Protein AF-A0A7S2JZA0-F1 (afdb_monomer_lite)

InterPro domains:
  IPR036852 Peptidase S8/S53 domain superfamily [G3DSA:3.40.50.200] (99-221)
  IPR050819 Tripeptidyl-peptidase I and related peptidases [PTHR14218] (1-218)

Organism: NCBI:txid1333877

Sequence (222 aa):
VRQWLSTLPRAQVAESRGRWLRVDCDAAGAGLLLSTSLAWARHPSSDRMALLARDYLIPAHVAPALAGIFGLHSGGLAEDPGASARRLKRIRSDELNSHNITPPFIRSHYQVGDFAAAQNVGNKRGIISLGGSQSICEHGLEKYIKKYVPDAKPADWTVSDTNVSIECLYRNSMEINMDVQLTMATAPGVPTEVWEMPYKPMDITWSFLQFTNFVLEKGEDG

pLDDT: mean 79.12, std 14.12, range [37.06, 95.88]

Foldseek 3Di:
DVVLLVVQVPWDWDDDPNQDTDTDDDQVSCCVSFVWHWDWDAQPPARDIAIATDHTHHPPVCVVSDPDDPPNHFPASPDDPVVVVVVVVVVPPDDDPPVPPALVCVCVVVVPDPDQPAQPDPFAAEAEAQQPQAEAAVVLLVVLCCVRPVVADPQQLDAQEEPHHNHCPPPGHPVVNCVSNNVSNNHTSHHYHYYYFDHDRRCSVVSVVSVVSVCVVVVVVD

Secondary structure (DSSP, 8-state):
-HHHHTT-TT-EEEEETTTEEEEE--HHHHHHHH---EEEEE-TTT--EEEEES-----TTTGGG-S---SSS-S--PPPHHHHHHHHHHTTSS--------HHHHHHHTT-------TTSS--EEEEE-SSS-B--HHHHHHHHHHH-TT--GGGS-EEEESSB-S--TTS-HHHHHHHHHHHHHSTTS-EEEEE----TT-HHHHHHHHHHHHHHHHTT-

Structure (mmCIF, N/CA/C/O backbone):
data_AF-A0A7S2JZA0-F1
#
_entry.id   AF-A0A7S2JZA0-F1
#
loop_
_atom_site.group_PDB
_atom_site.id
_atom_site.type_symbol
_atom_site.label_atom_id
_atom_site.label_alt_id
_atom_site.label_comp_id
_atom_site.label_asym_id
_atom_site.label_entity_id
_atom_site.label_seq_id
_atom_site.pdbx_PDB_ins_code
_atom_site.Cartn_x
_atom_site.Cartn_y
_atom_site.Cartn_z
_atom_site.occupancy
_atom_site.B_iso_or_equiv
_atom_site.auth_seq_id
_atom_site.auth_comp_id
_atom_site.auth_asym_id
_atom_site.auth_atom_id
_atom_site.pdbx_PDB_model_num
ATOM 1 N N . VAL A 1 1 ? 12.225 -17.115 -16.108 1.00 89.25 1 VAL A N 1
ATOM 2 C CA . VAL A 1 1 ? 12.264 -15.661 -15.798 1.00 89.25 1 VAL A CA 1
ATOM 3 C C . VAL A 1 1 ? 13.686 -15.137 -15.594 1.00 89.25 1 VAL A C 1
ATOM 5 O O . VAL A 1 1 ? 14.095 -14.303 -16.382 1.00 89.25 1 VAL A O 1
ATOM 8 N N . ARG A 1 2 ? 14.479 -15.632 -14.626 1.00 89.81 2 ARG A N 1
ATOM 9 C CA . ARG A 1 2 ? 15.848 -15.115 -14.360 1.00 89.81 2 ARG A CA 1
ATOM 10 C C . ARG A 1 2 ? 16.772 -15.089 -15.587 1.00 89.81 2 ARG A C 1
ATOM 12 O O . ARG A 1 2 ? 17.396 -14.073 -15.855 1.00 89.81 2 ARG A O 1
ATOM 19 N N . GLN A 1 3 ? 16.790 -16.164 -16.377 1.00 90.81 3 GLN A N 1
ATOM 20 C CA . GLN A 1 3 ? 17.554 -16.211 -17.631 1.00 90.81 3 GLN A CA 1
ATOM 21 C C . GLN A 1 3 ? 17.089 -15.154 -18.648 1.00 90.81 3 GLN A C 1
ATOM 23 O O . GLN A 1 3 ? 17.915 -14.537 -19.308 1.00 90.81 3 GLN A O 1
ATOM 28 N N . TRP A 1 4 ? 15.783 -14.894 -18.741 1.00 91.88 4 TRP A N 1
ATOM 29 C CA . TRP A 1 4 ? 15.261 -13.818 -19.585 1.00 91.88 4 TRP A CA 1
ATOM 30 C C . TRP A 1 4 ? 15.705 -12.443 -19.076 1.00 91.88 4 TRP A C 1
ATOM 32 O O . TRP A 1 4 ? 16.166 -11.635 -19.864 1.00 91.88 4 TRP A O 1
ATOM 42 N N . LEU A 1 5 ? 15.690 -12.199 -17.762 1.00 92.31 5 LEU A N 1
ATOM 43 C CA . LEU A 1 5 ? 16.191 -10.936 -17.206 1.00 92.31 5 LEU A CA 1
ATOM 44 C C . LEU A 1 5 ? 17.701 -10.740 -17.422 1.00 92.31 5 LEU A C 1
ATOM 46 O O . LEU A 1 5 ? 18.150 -9.608 -17.581 1.00 92.31 5 LEU A O 1
ATOM 50 N N . SER A 1 6 ? 18.485 -11.823 -17.490 1.00 88.62 6 SER A N 1
ATOM 51 C CA . SER A 1 6 ? 19.932 -11.743 -17.751 1.00 88.62 6 SER A CA 1
ATOM 52 C C . SER A 1 6 ? 20.296 -11.223 -19.147 1.00 88.62 6 SER A C 1
ATOM 54 O O . SER A 1 6 ? 21.452 -10.876 -19.378 1.00 88.62 6 SER A O 1
ATOM 56 N N . THR A 1 7 ? 19.331 -11.099 -20.069 1.00 86.19 7 THR A N 1
ATOM 57 C CA . THR A 1 7 ? 19.570 -10.476 -21.382 1.00 86.19 7 THR A CA 1
ATOM 58 C C . THR A 1 7 ? 19.737 -8.956 -21.299 1.00 86.19 7 THR A C 1
ATOM 60 O O . THR A 1 7 ? 20.055 -8.330 -22.307 1.00 86.19 7 THR A O 1
ATOM 63 N N . LEU A 1 8 ? 19.525 -8.347 -20.125 1.00 88.25 8 LEU A N 1
ATOM 64 C CA . LEU A 1 8 ? 19.754 -6.928 -19.870 1.00 88.25 8 LEU A CA 1
ATOM 65 C C . LEU A 1 8 ? 21.077 -6.706 -19.115 1.00 88.25 8 LEU A C 1
ATOM 67 O O . LEU A 1 8 ? 21.086 -6.703 -17.884 1.00 88.25 8 LEU A O 1
ATOM 71 N N . PRO A 1 9 ? 22.198 -6.430 -19.806 1.00 75.19 9 PRO A N 1
ATOM 72 C CA . PRO A 1 9 ? 23.521 -6.359 -19.176 1.00 75.19 9 PRO A CA 1
ATOM 73 C C . PRO A 1 9 ? 23.700 -5.193 -18.189 1.00 75.19 9 PRO A C 1
ATOM 75 O O . PRO A 1 9 ? 24.692 -5.149 -17.470 1.00 75.19 9 PRO A O 1
ATOM 78 N N . ARG A 1 10 ? 22.772 -4.227 -18.164 1.00 83.38 10 ARG A N 1
ATOM 79 C CA . ARG A 1 10 ? 22.810 -3.045 -17.284 1.00 83.38 10 ARG A CA 1
ATOM 80 C C . ARG A 1 10 ? 21.632 -2.957 -16.316 1.00 83.38 10 ARG A C 1
ATOM 82 O O . ARG A 1 10 ? 21.523 -1.963 -15.603 1.00 83.38 10 ARG A O 1
ATOM 89 N N . ALA A 1 11 ? 20.743 -3.948 -16.305 1.00 87.25 11 ALA A N 1
ATOM 90 C CA . ALA A 1 11 ? 19.628 -3.941 -15.370 1.00 87.25 11 ALA A CA 1
ATOM 91 C C . ALA A 1 11 ? 20.088 -4.388 -13.982 1.00 87.25 11 ALA A C 1
ATOM 93 O O . ALA A 1 11 ? 20.819 -5.369 -13.843 1.00 87.25 11 ALA A O 1
ATOM 94 N N . GLN A 1 12 ? 19.618 -3.693 -12.951 1.00 87.94 12 GLN A N 1
ATOM 95 C CA . GLN A 1 12 ? 19.707 -4.182 -11.583 1.00 87.94 12 GLN A CA 1
ATOM 96 C C . GLN A 1 12 ? 18.471 -5.030 -11.312 1.00 87.94 12 GLN A C 1
ATOM 98 O O . GLN A 1 12 ? 17.344 -4.553 -11.445 1.00 87.94 12 GLN A O 1
ATOM 103 N N . VAL A 1 13 ? 18.683 -6.297 -10.963 1.00 90.12 13 VAL A N 1
ATOM 104 C CA . VAL A 1 13 ? 17.600 -7.217 -10.616 1.00 90.12 13 VAL A CA 1
ATOM 105 C C . VAL A 1 13 ? 17.697 -7.532 -9.135 1.00 90.12 13 VAL A C 1
ATOM 107 O O . VAL A 1 13 ? 18.666 -8.146 -8.693 1.00 90.12 13 VAL A O 1
ATOM 110 N N . ALA A 1 14 ? 16.689 -7.117 -8.376 1.00 88.12 14 ALA A N 1
ATOM 111 C CA . ALA A 1 14 ? 16.533 -7.488 -6.980 1.00 88.12 14 ALA A CA 1
ATOM 112 C C . ALA A 1 14 ? 15.414 -8.522 -6.857 1.00 88.12 14 ALA A C 1
ATOM 114 O O . ALA A 1 14 ? 14.328 -8.355 -7.414 1.00 88.12 14 ALA A O 1
ATOM 115 N N . GLU A 1 15 ? 15.680 -9.590 -6.118 1.00 87.88 15 GLU A N 1
ATOM 116 C CA . GLU A 1 15 ? 14.703 -10.633 -5.843 1.00 87.88 15 GLU A CA 1
ATOM 117 C C . GLU A 1 15 ? 14.219 -10.526 -4.400 1.00 87.88 15 GLU A C 1
ATOM 119 O O . GLU A 1 15 ? 15.018 -10.391 -3.477 1.00 87.88 15 GLU A O 1
ATOM 124 N N . SER A 1 16 ? 12.905 -10.613 -4.210 1.00 80.69 16 SER A N 1
ATOM 125 C CA . SER A 1 16 ? 12.285 -10.717 -2.895 1.00 80.69 16 SER A CA 1
ATOM 126 C C . SER A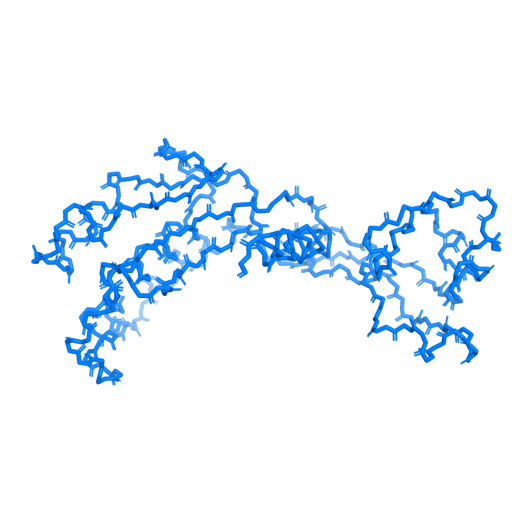 1 16 ? 11.440 -11.986 -2.829 1.00 80.69 16 SER A C 1
ATOM 128 O O . SER A 1 16 ? 10.573 -12.236 -3.678 1.00 80.69 16 SER A O 1
ATOM 130 N N . ARG A 1 17 ? 11.723 -12.810 -1.813 1.00 75.88 17 ARG A N 1
ATOM 131 C CA . ARG A 1 17 ? 10.951 -14.007 -1.435 1.00 75.88 17 ARG A CA 1
ATOM 132 C C . ARG A 1 17 ? 10.693 -15.011 -2.558 1.00 75.88 17 ARG A C 1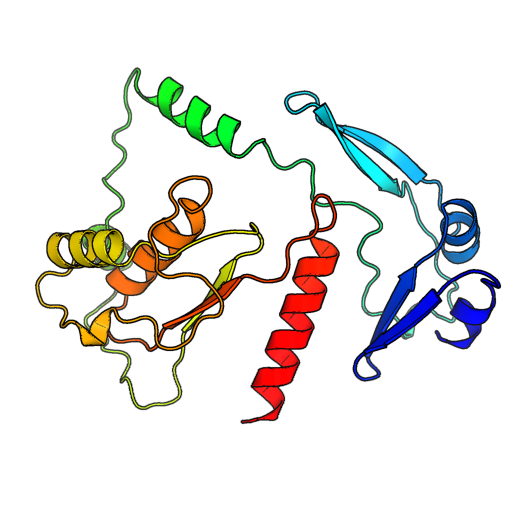
ATOM 134 O O . ARG A 1 17 ? 9.617 -15.607 -2.618 1.00 75.88 17 ARG A O 1
ATOM 141 N N . GLY A 1 18 ? 11.621 -15.164 -3.501 1.00 80.88 18 GLY A N 1
ATOM 142 C CA . GLY A 1 18 ? 11.481 -16.151 -4.577 1.00 80.88 18 GLY A CA 1
ATOM 143 C C . GLY A 1 18 ? 10.410 -15.845 -5.629 1.00 80.88 18 GLY A C 1
ATOM 144 O O . GLY A 1 18 ? 10.280 -16.601 -6.590 1.00 80.88 18 GLY A O 1
ATOM 145 N N . ARG A 1 19 ? 9.615 -14.783 -5.442 1.00 82.44 19 ARG A N 1
ATOM 146 C CA . ARG A 1 19 ? 8.357 -14.545 -6.174 1.00 82.44 19 ARG A CA 1
ATOM 147 C C . ARG A 1 19 ? 8.260 -13.148 -6.774 1.00 82.44 19 ARG A C 1
ATOM 149 O O . ARG A 1 19 ? 7.548 -12.968 -7.757 1.00 82.44 19 ARG A O 1
ATOM 156 N N . TRP A 1 20 ? 8.999 -12.182 -6.232 1.00 84.69 20 TRP A N 1
ATOM 157 C CA . TRP A 1 20 ? 9.045 -10.816 -6.738 1.00 84.69 20 TRP A CA 1
ATOM 158 C C . TRP A 1 20 ? 10.413 -10.516 -7.325 1.00 84.69 20 TRP A C 1
ATOM 160 O O . TRP A 1 20 ? 11.432 -10.668 -6.655 1.00 84.69 20 TRP A O 1
ATOM 170 N N . LEU A 1 21 ? 10.426 -10.063 -8.574 1.00 89.62 21 LEU A N 1
ATOM 171 C CA . LEU A 1 21 ? 11.629 -9.627 -9.269 1.00 89.62 21 LEU A CA 1
ATOM 172 C C . LEU A 1 21 ? 11.452 -8.154 -9.620 1.00 89.62 21 LEU A C 1
ATOM 174 O O . LEU A 1 21 ? 10.621 -7.806 -10.459 1.00 89.62 21 LEU A O 1
ATOM 178 N N . ARG A 1 22 ? 12.216 -7.288 -8.956 1.00 88.50 22 ARG A N 1
ATOM 179 C CA . ARG A 1 22 ? 12.309 -5.868 -9.288 1.00 88.50 22 ARG A CA 1
ATOM 180 C C . ARG A 1 22 ? 13.435 -5.686 -10.293 1.00 88.50 22 ARG A C 1
ATOM 182 O O . ARG A 1 22 ? 14.547 -6.138 -10.046 1.00 88.50 22 ARG A O 1
ATOM 189 N N . VAL A 1 23 ? 13.136 -5.014 -11.399 1.00 90.50 23 VAL A N 1
ATOM 190 C CA . VAL A 1 23 ? 14.088 -4.739 -12.477 1.00 90.50 23 VAL A CA 1
ATOM 191 C C . VAL A 1 23 ? 14.204 -3.229 -12.630 1.00 90.50 23 VAL A C 1
ATOM 193 O O . VAL A 1 23 ? 13.272 -2.587 -13.107 1.00 90.50 23 VAL A O 1
ATOM 196 N N . ASP A 1 24 ? 15.336 -2.661 -12.230 1.00 89.12 24 ASP A N 1
ATOM 197 C CA . ASP A 1 24 ? 15.661 -1.259 -12.485 1.00 89.12 24 ASP A CA 1
ATOM 198 C C . ASP A 1 24 ? 16.548 -1.186 -13.742 1.00 89.12 24 ASP A C 1
ATOM 200 O O . ASP A 1 24 ? 17.643 -1.752 -13.789 1.00 89.12 24 ASP A O 1
ATOM 204 N N . CYS A 1 25 ? 16.059 -0.524 -14.793 1.00 89.31 25 CYS A N 1
ATOM 205 C CA . CYS A 1 25 ? 16.761 -0.351 -16.068 1.00 89.31 25 CYS A CA 1
ATOM 206 C C . CYS A 1 25 ? 16.404 0.993 -16.722 1.00 89.31 25 CYS A C 1
ATOM 208 O O . CYS A 1 25 ? 15.496 1.693 -16.272 1.00 89.31 25 CYS A O 1
ATOM 210 N N . ASP A 1 26 ? 17.137 1.372 -17.771 1.00 88.62 26 ASP A N 1
ATOM 211 C CA . ASP A 1 26 ? 16.810 2.546 -18.581 1.00 88.62 26 ASP A CA 1
ATOM 212 C C . ASP A 1 26 ? 15.701 2.245 -19.612 1.00 88.62 26 ASP A C 1
ATOM 214 O O . ASP A 1 26 ? 15.267 1.105 -19.795 1.00 88.62 26 ASP A O 1
ATOM 218 N N . ALA A 1 27 ? 15.226 3.284 -20.307 1.00 87.81 27 ALA A N 1
ATOM 219 C CA . ALA A 1 27 ? 14.158 3.150 -21.300 1.00 87.81 27 ALA A CA 1
ATOM 220 C C . ALA A 1 27 ? 14.523 2.196 -22.454 1.00 87.81 27 ALA A C 1
ATOM 222 O O . ALA A 1 27 ? 13.652 1.500 -22.974 1.00 87.81 27 ALA A O 1
ATOM 223 N N . ALA A 1 28 ? 15.803 2.139 -22.837 1.00 88.75 28 ALA A N 1
ATOM 224 C CA . ALA A 1 28 ? 16.287 1.224 -23.865 1.00 88.75 28 ALA A CA 1
ATOM 225 C C . ALA A 1 28 ? 16.233 -0.233 -23.381 1.00 88.75 28 ALA A C 1
ATOM 227 O O . ALA A 1 28 ? 15.775 -1.109 -24.112 1.00 88.75 28 ALA A O 1
ATOM 228 N N . GLY A 1 29 ? 16.633 -0.488 -22.135 1.00 91.19 29 GLY A N 1
ATOM 229 C CA . GLY A 1 29 ? 16.525 -1.790 -21.488 1.00 91.19 29 GLY A CA 1
ATOM 230 C C . GLY A 1 29 ? 15.078 -2.258 -21.367 1.00 91.19 29 GLY A C 1
ATOM 231 O O . GLY A 1 29 ? 14.776 -3.392 -21.731 1.00 91.19 29 GLY A O 1
ATOM 232 N N . ALA A 1 30 ? 14.165 -1.378 -20.950 1.00 90.19 30 ALA A N 1
ATOM 233 C CA . ALA A 1 30 ? 12.736 -1.688 -20.927 1.00 90.19 30 ALA A CA 1
ATOM 234 C C . ALA A 1 30 ? 12.214 -2.038 -22.331 1.00 90.19 30 ALA A C 1
ATOM 236 O O . ALA A 1 30 ? 11.532 -3.050 -22.500 1.00 90.19 30 ALA A O 1
ATOM 237 N N . GLY A 1 31 ? 12.596 -1.252 -23.345 1.00 91.12 31 GLY A N 1
ATOM 238 C CA . GLY A 1 31 ? 12.252 -1.504 -24.744 1.00 91.12 31 GLY A CA 1
ATOM 239 C C . GLY A 1 31 ? 12.756 -2.853 -25.258 1.00 91.12 31 GLY A C 1
ATOM 240 O O . GLY A 1 31 ? 12.012 -3.561 -25.927 1.00 91.12 31 GLY A O 1
ATOM 241 N N . LEU A 1 32 ? 13.976 -3.257 -24.893 1.00 90.69 32 LEU A N 1
ATOM 242 C CA . LEU A 1 32 ? 14.536 -4.563 -25.253 1.00 90.69 32 LEU A CA 1
ATOM 243 C C . LEU A 1 32 ? 13.846 -5.721 -24.525 1.00 90.69 32 LEU A C 1
ATOM 245 O O . LEU A 1 32 ? 13.526 -6.733 -25.142 1.00 90.69 32 LEU A O 1
ATOM 249 N N . LEU A 1 33 ? 13.618 -5.584 -23.218 1.00 92.31 33 LEU A N 1
ATOM 250 C CA . LEU A 1 33 ? 13.053 -6.653 -22.396 1.00 92.31 33 LEU A CA 1
ATOM 251 C C . LEU A 1 33 ? 11.606 -6.953 -22.769 1.00 92.31 33 LEU A C 1
ATOM 253 O O . LEU A 1 33 ? 11.219 -8.115 -22.869 1.00 92.31 33 LEU A O 1
ATOM 257 N N . LEU A 1 34 ? 10.825 -5.891 -22.949 1.00 93.38 34 LEU A N 1
ATOM 258 C CA . LEU A 1 34 ? 9.374 -5.947 -23.061 1.00 93.38 34 LEU A CA 1
ATOM 259 C C . LEU A 1 34 ? 8.873 -5.599 -24.462 1.00 93.38 34 LEU A C 1
ATOM 261 O O . LEU A 1 34 ? 7.668 -5.463 -24.644 1.00 93.38 34 LEU A O 1
ATOM 265 N N . SER A 1 35 ? 9.767 -5.409 -25.440 1.00 93.00 35 SER A N 1
ATOM 266 C CA . SER A 1 35 ? 9.414 -4.969 -26.803 1.00 93.00 35 SER A CA 1
ATOM 267 C C . SER A 1 35 ? 8.409 -3.812 -26.789 1.00 93.00 35 SER A C 1
ATOM 269 O O . SER A 1 35 ? 7.390 -3.838 -27.475 1.00 93.00 35 SER A O 1
ATOM 271 N N . THR A 1 36 ? 8.671 -2.830 -25.927 1.00 93.44 36 THR A N 1
ATOM 272 C CA . THR A 1 36 ? 7.766 -1.717 -25.632 1.00 93.44 36 THR A CA 1
ATOM 273 C C . THR A 1 36 ? 8.355 -0.389 -26.095 1.00 93.44 36 THR A C 1
ATOM 275 O O . THR A 1 36 ? 9.566 -0.242 -26.261 1.00 93.44 36 THR A O 1
ATOM 278 N N . SER A 1 37 ? 7.492 0.610 -26.257 1.00 91.25 37 SER A N 1
ATOM 279 C CA . SER A 1 37 ? 7.889 2.012 -26.357 1.00 91.25 37 SER A CA 1
ATOM 280 C C . SER A 1 37 ? 7.360 2.779 -25.152 1.00 91.25 37 SER A C 1
ATOM 282 O O . SER A 1 37 ? 6.172 2.671 -24.834 1.00 91.25 37 SER A O 1
ATOM 284 N N . LEU A 1 38 ? 8.217 3.593 -24.538 1.00 89.69 38 LEU A N 1
ATOM 285 C CA . LEU A 1 38 ? 7.847 4.463 -23.427 1.00 89.69 38 LEU A CA 1
ATOM 286 C C . LEU A 1 38 ? 7.558 5.883 -23.928 1.00 89.69 38 LEU A C 1
ATOM 288 O O . LEU A 1 38 ? 8.294 6.418 -24.757 1.00 89.69 38 LEU A O 1
ATOM 292 N N . ALA A 1 39 ? 6.508 6.506 -23.405 1.00 87.81 39 ALA A N 1
ATOM 293 C CA . ALA A 1 39 ? 6.136 7.880 -23.710 1.00 87.81 39 ALA A CA 1
ATOM 294 C C . ALA A 1 39 ? 5.760 8.637 -22.436 1.00 87.81 39 ALA A C 1
ATOM 296 O O . ALA A 1 39 ? 5.116 8.098 -21.537 1.00 87.81 39 ALA A O 1
ATOM 297 N N . TRP A 1 40 ? 6.147 9.908 -22.372 1.00 85.25 40 TRP A N 1
ATOM 298 C CA . TRP A 1 40 ? 5.690 10.799 -21.315 1.00 85.25 40 TRP A CA 1
ATOM 299 C C . TRP A 1 40 ? 4.240 11.223 -21.567 1.00 85.25 40 TRP A C 1
ATOM 301 O O . TRP A 1 40 ? 3.912 11.725 -22.640 1.00 85.25 40 TRP A O 1
ATOM 311 N N . ALA A 1 41 ? 3.388 11.062 -20.561 1.00 82.00 41 ALA A N 1
ATOM 312 C CA . ALA A 1 41 ? 2.024 11.568 -20.521 1.00 82.00 41 ALA A CA 1
ATOM 313 C C . ALA A 1 41 ? 1.910 12.679 -19.471 1.00 82.00 41 ALA A C 1
ATOM 315 O O . ALA A 1 41 ? 2.467 12.561 -18.380 1.00 82.00 41 ALA A O 1
ATOM 316 N N . ARG A 1 42 ? 1.171 13.745 -19.798 1.00 81.25 42 ARG A N 1
ATOM 317 C CA . ARG A 1 42 ? 0.888 14.876 -18.901 1.00 81.25 42 ARG A CA 1
ATOM 318 C C . ARG A 1 42 ? -0.576 14.854 -18.493 1.00 81.25 42 ARG A C 1
ATOM 320 O O . ARG A 1 42 ? -1.445 14.811 -19.363 1.00 81.25 42 ARG A O 1
ATOM 327 N N . HIS A 1 43 ? -0.860 14.940 -17.198 1.00 74.12 43 HIS A N 1
ATOM 328 C CA . HIS A 1 43 ? -2.224 15.176 -16.739 1.00 74.12 43 HIS A CA 1
ATOM 329 C C . HIS A 1 43 ? -2.640 16.620 -17.073 1.00 74.12 43 HIS A C 1
ATOM 331 O O . HIS A 1 43 ? -1.916 17.547 -16.701 1.00 74.12 43 HIS A O 1
ATOM 337 N N . PRO A 1 44 ? -3.797 16.850 -17.718 1.00 72.06 44 PRO A N 1
ATOM 338 C CA . PRO A 1 44 ? -4.160 18.168 -18.239 1.00 72.06 44 PRO A CA 1
ATOM 339 C C . PRO A 1 44 ? -4.404 19.243 -17.169 1.00 72.06 44 PRO A C 1
ATOM 341 O O . PRO A 1 44 ? -4.307 20.422 -17.486 1.00 72.06 44 PRO A O 1
ATOM 344 N N . SER A 1 45 ? -4.740 18.874 -15.925 1.00 65.75 45 SER A N 1
ATOM 345 C CA . SER A 1 45 ? -5.097 19.849 -14.876 1.00 65.75 45 SER A CA 1
ATOM 346 C C . SER A 1 45 ? -4.075 19.999 -13.750 1.00 65.75 45 SER A C 1
ATOM 348 O O . SER A 1 45 ? -4.110 20.996 -13.033 1.00 65.75 45 SER A O 1
ATOM 350 N N . SER A 1 46 ? -3.186 19.022 -13.563 1.00 67.38 46 SER A N 1
ATOM 351 C CA . SER A 1 46 ? -2.210 19.015 -12.462 1.00 67.38 46 SER A CA 1
ATOM 352 C C . SER A 1 46 ? -0.767 19.120 -12.937 1.00 67.38 46 SER A C 1
ATOM 354 O O . SER A 1 46 ? 0.134 19.154 -12.104 1.00 67.38 46 SER A O 1
ATOM 356 N N . ASP A 1 47 ? -0.538 19.118 -14.254 1.00 71.00 47 ASP A N 1
ATOM 357 C CA . ASP A 1 47 ? 0.787 19.118 -14.882 1.00 71.00 47 ASP A CA 1
ATOM 358 C C . ASP A 1 47 ? 1.713 17.974 -14.457 1.00 71.00 47 ASP A C 1
ATOM 360 O O . ASP A 1 47 ? 2.901 17.965 -14.777 1.00 71.00 47 ASP A O 1
ATOM 364 N N . ARG A 1 48 ? 1.164 16.959 -13.784 1.00 70.69 48 ARG A N 1
ATOM 365 C CA . ARG A 1 48 ? 1.900 15.759 -13.399 1.00 70.69 48 ARG A CA 1
ATOM 366 C C . ARG A 1 48 ? 2.277 14.967 -14.643 1.00 70.69 48 ARG A C 1
ATOM 368 O O . ARG A 1 48 ? 1.448 14.756 -15.529 1.00 70.69 48 ARG A O 1
ATOM 375 N N . MET A 1 49 ? 3.529 14.526 -14.678 1.00 73.00 49 MET A N 1
ATOM 376 C CA . MET A 1 49 ? 4.129 13.804 -15.794 1.00 73.00 49 MET A CA 1
ATOM 377 C C . MET A 1 49 ? 4.386 12.357 -15.398 1.00 73.00 49 MET A C 1
ATOM 379 O O . MET A 1 49 ? 5.032 12.111 -14.385 1.00 73.00 49 MET A O 1
ATOM 383 N N . ALA A 1 50 ? 3.939 11.411 -16.216 1.00 76.81 50 ALA A N 1
ATOM 384 C CA . ALA A 1 50 ? 4.168 9.983 -16.037 1.00 76.81 50 ALA A CA 1
ATOM 385 C C . ALA A 1 50 ? 4.852 9.388 -17.266 1.00 76.81 50 ALA A C 1
ATOM 387 O O . ALA A 1 50 ? 4.465 9.703 -18.388 1.00 76.81 50 ALA A O 1
ATOM 388 N N . LEU A 1 51 ? 5.827 8.502 -17.067 1.00 80.81 51 LEU A N 1
ATOM 389 C CA . LEU A 1 51 ? 6.360 7.676 -18.146 1.00 80.81 51 LEU A CA 1
ATOM 390 C C . LEU A 1 51 ? 5.497 6.417 -18.251 1.00 80.81 51 LEU A C 1
ATOM 392 O O . LEU A 1 51 ? 5.358 5.689 -17.270 1.00 80.81 51 LEU A O 1
ATOM 396 N N . LEU A 1 52 ? 4.894 6.190 -19.414 1.00 85.44 52 LEU A N 1
ATOM 397 C CA . LEU A 1 52 ? 3.987 5.074 -19.664 1.00 85.44 52 LEU A CA 1
ATOM 398 C C . LEU A 1 52 ? 4.519 4.218 -20.810 1.00 85.44 52 LEU A C 1
ATOM 400 O O . LEU A 1 52 ? 4.945 4.747 -21.839 1.00 85.44 52 LEU A O 1
ATOM 404 N N . ALA A 1 53 ? 4.448 2.903 -20.654 1.00 88.75 53 ALA A N 1
ATOM 405 C CA . ALA A 1 53 ? 4.482 1.978 -21.772 1.00 88.75 53 ALA A CA 1
ATOM 406 C C . ALA A 1 53 ? 3.214 2.148 -22.619 1.00 88.75 53 ALA A C 1
ATOM 408 O O . ALA A 1 53 ? 2.158 2.519 -22.111 1.00 88.75 53 ALA A O 1
ATOM 409 N N . ARG A 1 54 ? 3.329 1.910 -23.926 1.00 85.12 54 ARG A N 1
ATOM 410 C CA . ARG A 1 54 ? 2.163 1.834 -24.819 1.00 85.12 54 ARG A CA 1
ATOM 411 C C . ARG A 1 54 ? 1.597 0.420 -24.831 1.00 85.12 54 ARG A C 1
ATOM 413 O O . ARG A 1 54 ? 0.558 0.163 -24.243 1.00 85.12 54 ARG A O 1
ATOM 420 N N . ASP A 1 55 ? 2.361 -0.476 -25.440 1.00 85.62 55 ASP A N 1
ATOM 421 C CA . ASP A 1 55 ? 2.126 -1.915 -25.486 1.00 85.62 55 ASP A CA 1
ATOM 422 C C . ASP A 1 55 ? 3.372 -2.625 -24.966 1.00 85.62 55 ASP A C 1
ATOM 424 O O . ASP A 1 55 ? 4.453 -2.035 -24.935 1.00 85.62 55 ASP A O 1
ATOM 428 N N . TYR A 1 56 ? 3.254 -3.891 -24.584 1.00 92.56 56 TYR A N 1
ATOM 429 C CA . TYR A 1 56 ? 4.408 -4.717 -24.252 1.00 92.56 56 TYR A CA 1
ATOM 430 C C . TYR A 1 56 ? 4.188 -6.155 -24.711 1.00 92.56 56 TYR A C 1
ATOM 432 O O . TYR A 1 56 ? 3.063 -6.652 -24.743 1.00 92.56 56 TYR A O 1
ATOM 440 N N . LEU A 1 57 ? 5.281 -6.831 -25.046 1.00 93.69 57 LEU A N 1
ATOM 441 C CA . LEU A 1 57 ? 5.315 -8.245 -25.378 1.00 93.69 57 LEU A CA 1
ATOM 442 C C . LEU A 1 57 ? 6.236 -8.964 -24.402 1.00 93.69 57 LEU A C 1
ATOM 444 O O . LEU A 1 57 ? 7.288 -8.462 -24.007 1.00 93.69 57 LEU A O 1
ATOM 448 N N . ILE A 1 58 ? 5.844 -10.180 -24.048 1.00 93.88 58 ILE A N 1
ATOM 449 C CA . ILE A 1 58 ? 6.654 -11.089 -23.244 1.00 93.88 58 ILE A CA 1
ATOM 450 C C . ILE A 1 58 ? 6.932 -12.355 -24.051 1.00 93.88 58 ILE A C 1
ATOM 452 O O . ILE A 1 58 ? 6.062 -12.803 -24.804 1.00 93.88 58 ILE A O 1
ATOM 456 N N . PRO A 1 59 ? 8.116 -12.975 -23.911 1.00 94.94 59 PRO A N 1
ATOM 457 C CA . PRO A 1 59 ? 8.376 -14.241 -24.578 1.00 94.94 59 PRO A CA 1
ATOM 458 C C . PRO A 1 59 ? 7.379 -15.316 -24.126 1.00 94.94 59 PRO A C 1
ATOM 460 O O . PRO A 1 59 ? 7.155 -15.500 -22.928 1.00 94.94 59 PRO A O 1
ATOM 463 N N . ALA A 1 60 ? 6.831 -16.078 -25.075 1.00 95.88 60 ALA A N 1
ATOM 464 C CA . ALA A 1 60 ? 5.806 -17.090 -24.798 1.00 95.88 60 ALA A CA 1
ATOM 465 C C . ALA A 1 60 ? 6.248 -18.143 -23.765 1.00 95.88 60 ALA A C 1
ATOM 467 O O . ALA A 1 60 ? 5.440 -18.612 -22.974 1.00 95.88 60 ALA A O 1
ATOM 468 N N . HIS A 1 61 ? 7.542 -18.474 -23.721 1.00 93.88 61 HIS A N 1
ATOM 469 C CA . HIS A 1 61 ? 8.099 -19.416 -22.744 1.00 93.88 61 HIS A CA 1
ATOM 470 C C . HIS A 1 61 ? 8.237 -18.827 -21.326 1.00 93.88 61 HIS A C 1
ATOM 472 O O . HIS A 1 61 ? 8.412 -19.571 -20.365 1.00 93.88 61 HIS A O 1
ATOM 478 N N . VAL A 1 62 ? 8.185 -17.499 -21.180 1.00 94.25 62 VAL A N 1
ATOM 479 C CA . VAL A 1 62 ? 8.226 -16.803 -19.886 1.00 94.25 62 VAL A CA 1
ATOM 480 C C . VAL A 1 62 ? 6.817 -16.567 -19.349 1.00 94.25 62 VAL A C 1
ATOM 482 O O . VAL A 1 62 ? 6.627 -16.623 -18.136 1.00 94.25 62 VAL A O 1
ATOM 485 N N . ALA A 1 63 ? 5.840 -16.339 -20.232 1.00 93.88 63 ALA A N 1
ATOM 486 C CA . ALA A 1 63 ? 4.476 -15.960 -19.868 1.00 93.88 63 ALA A CA 1
ATOM 487 C C . ALA A 1 63 ? 3.813 -16.856 -18.798 1.00 93.88 63 ALA A C 1
ATOM 489 O O . ALA A 1 63 ? 3.280 -16.295 -17.844 1.00 93.88 63 ALA A O 1
ATOM 490 N N . PRO A 1 64 ? 3.909 -18.203 -18.841 1.00 95.06 64 PRO A N 1
ATOM 491 C CA . PRO A 1 64 ? 3.298 -19.059 -17.818 1.00 95.06 64 PRO A CA 1
ATOM 492 C C . PRO A 1 64 ? 3.893 -18.894 -16.412 1.00 95.06 64 PRO A C 1
ATOM 494 O O . PRO A 1 64 ? 3.280 -19.303 -15.433 1.00 95.06 64 PRO A O 1
ATOM 497 N N . ALA A 1 65 ? 5.098 -18.328 -16.304 1.00 92.38 65 ALA A N 1
ATOM 498 C CA . ALA A 1 65 ? 5.794 -18.111 -15.039 1.00 92.38 65 ALA A CA 1
ATOM 499 C C . ALA A 1 65 ? 5.591 -16.692 -14.474 1.00 92.38 65 ALA A C 1
ATOM 501 O O . ALA A 1 65 ? 6.172 -16.369 -13.438 1.00 92.38 65 ALA A O 1
ATOM 502 N N . LEU A 1 66 ? 4.819 -15.834 -15.152 1.00 91.06 66 LEU A N 1
ATOM 503 C CA . LEU A 1 66 ? 4.530 -14.471 -14.713 1.00 91.06 66 LEU A CA 1
ATOM 504 C C . LEU A 1 66 ? 3.072 -14.355 -14.272 1.00 91.06 66 LEU A C 1
ATOM 506 O O . LEU A 1 66 ? 2.160 -14.618 -15.047 1.00 91.06 66 LEU A O 1
ATOM 510 N N . ALA A 1 67 ? 2.858 -13.892 -13.042 1.00 89.56 67 ALA A N 1
ATOM 511 C CA . ALA A 1 67 ? 1.525 -13.521 -12.566 1.00 89.56 67 ALA A CA 1
ATOM 512 C C . ALA A 1 67 ? 1.103 -12.125 -13.058 1.00 89.56 67 ALA A C 1
ATOM 514 O O . ALA A 1 67 ? -0.081 -11.849 -13.225 1.00 89.56 67 ALA A O 1
ATOM 515 N N . GLY A 1 68 ? 2.071 -11.239 -13.299 1.00 87.62 68 GLY A N 1
ATOM 516 C CA . GLY A 1 68 ? 1.830 -9.886 -13.783 1.00 87.62 68 GLY A CA 1
ATOM 517 C C . GLY A 1 68 ? 3.121 -9.085 -13.908 1.00 87.62 68 GLY A C 1
ATOM 518 O O . GLY A 1 68 ? 4.159 -9.463 -13.361 1.00 87.62 68 GLY A O 1
ATOM 519 N N . ILE A 1 69 ? 3.043 -7.973 -14.636 1.00 88.00 69 ILE A N 1
ATOM 520 C CA . ILE A 1 69 ? 4.101 -6.965 -14.718 1.00 88.00 69 ILE A CA 1
ATOM 521 C C . ILE A 1 69 ? 3.492 -5.637 -14.292 1.00 88.00 69 ILE A C 1
ATOM 523 O O . ILE A 1 69 ? 2.492 -5.191 -14.853 1.00 88.00 69 ILE A O 1
ATOM 527 N N . PHE A 1 70 ? 4.104 -5.011 -13.297 1.00 84.81 70 PHE A N 1
ATOM 528 C CA . PHE A 1 70 ? 3.643 -3.752 -12.729 1.00 84.81 70 PHE A CA 1
ATOM 529 C C . PHE A 1 70 ? 4.654 -2.635 -13.016 1.00 84.81 70 PHE A C 1
ATOM 531 O O . PHE A 1 70 ? 5.794 -2.901 -13.391 1.00 84.81 70 PHE A O 1
ATOM 538 N N . GLY A 1 71 ? 4.237 -1.376 -12.860 1.00 78.81 71 GLY A N 1
ATOM 539 C CA . GLY A 1 71 ? 5.112 -0.212 -13.049 1.00 78.81 71 GLY A CA 1
ATOM 540 C C . GLY A 1 71 ? 5.300 0.240 -14.503 1.00 78.81 71 GLY A C 1
ATOM 541 O O . GLY A 1 71 ? 5.940 1.259 -14.733 1.00 78.81 71 GLY A O 1
ATOM 542 N N . LEU A 1 72 ? 4.710 -0.460 -15.482 1.00 82.31 72 LEU A N 1
ATOM 543 C CA . LEU A 1 72 ? 4.710 -0.041 -16.895 1.00 82.31 72 LEU A CA 1
ATOM 544 C C . LEU A 1 72 ? 3.754 1.117 -17.174 1.00 82.31 72 LEU A C 1
ATOM 546 O O . LEU A 1 72 ? 3.968 1.906 -18.087 1.00 82.31 72 LEU A O 1
ATOM 550 N N . HIS A 1 73 ? 2.708 1.226 -16.367 1.00 76.81 73 HIS A N 1
ATOM 551 C CA . HIS A 1 73 ? 1.752 2.315 -16.414 1.00 76.81 73 HIS A CA 1
ATOM 552 C C . HIS A 1 73 ? 1.670 2.865 -14.998 1.00 76.81 73 HIS A C 1
ATOM 554 O O . HIS A 1 73 ? 1.367 2.121 -14.061 1.00 76.81 73 HIS A O 1
ATOM 560 N N . SER A 1 74 ? 1.991 4.141 -14.803 1.00 64.56 74 SER A N 1
ATOM 561 C CA . SER A 1 74 ? 1.805 4.731 -13.485 1.00 64.56 74 SER A CA 1
ATOM 562 C C . SER A 1 74 ? 0.306 4.933 -13.247 1.00 64.56 74 SER A C 1
ATOM 564 O O . SER A 1 74 ? -0.415 5.438 -14.105 1.00 64.56 74 SER A O 1
ATOM 566 N N . GLY A 1 75 ? -0.175 4.587 -12.051 1.00 56.72 75 GLY A N 1
ATOM 567 C CA . GLY A 1 75 ? -1.506 5.006 -11.585 1.00 56.72 75 GLY A CA 1
ATOM 568 C C . GLY A 1 75 ? -1.561 6.495 -11.203 1.00 56.72 75 GLY A C 1
ATOM 569 O O . GLY A 1 75 ? -2.519 6.952 -10.591 1.00 56.72 75 GLY A O 1
ATOM 570 N N . GLY A 1 76 ? -0.502 7.253 -11.503 1.00 54.56 76 GLY A N 1
ATOM 571 C CA . GLY A 1 76 ? -0.167 8.537 -10.893 1.00 54.56 76 GLY A CA 1
ATOM 572 C C . GLY A 1 76 ? -0.561 9.757 -11.715 1.00 54.56 76 GLY A C 1
ATOM 573 O O . GLY A 1 76 ? 0.202 10.715 -11.767 1.00 54.56 76 GLY A O 1
ATOM 574 N N . LEU A 1 77 ? -1.737 9.744 -12.340 1.00 52.00 77 LEU A N 1
ATOM 575 C CA . LEU A 1 77 ? -2.404 10.983 -12.759 1.00 52.00 77 LEU A CA 1
ATOM 576 C C . LEU A 1 77 ? -3.544 11.356 -11.800 1.00 52.00 77 LEU A C 1
ATOM 578 O O . LEU A 1 77 ? -4.405 12.155 -12.154 1.00 52.00 77 LEU A O 1
ATOM 582 N N . ALA A 1 78 ? -3.559 10.792 -10.585 1.00 51.53 78 ALA A N 1
ATOM 583 C CA . ALA A 1 78 ? -4.482 11.225 -9.545 1.00 51.53 78 ALA A CA 1
ATOM 584 C C . ALA A 1 78 ? -4.362 12.744 -9.349 1.00 51.53 78 ALA A C 1
ATOM 586 O O . ALA A 1 78 ? -3.260 13.309 -9.425 1.00 51.53 78 ALA A O 1
ATOM 587 N N . GLU A 1 79 ? -5.505 13.400 -9.141 1.00 50.34 79 GLU A N 1
ATOM 588 C CA . GLU A 1 79 ? -5.576 14.846 -8.961 1.00 50.34 79 GLU A CA 1
ATOM 589 C C . GLU A 1 79 ? -4.644 15.302 -7.819 1.00 50.34 79 GLU A C 1
ATOM 591 O O . GLU A 1 79 ? -4.264 14.539 -6.924 1.00 50.34 79 GLU A O 1
ATOM 596 N N . ASP A 1 80 ? -4.211 16.560 -7.873 1.00 51.12 80 ASP A N 1
ATOM 597 C CA . ASP A 1 80 ? -3.561 17.200 -6.730 1.00 51.12 80 ASP A CA 1
ATOM 598 C C . ASP A 1 80 ? -4.474 17.048 -5.491 1.00 51.12 80 ASP A C 1
ATOM 600 O O . ASP A 1 80 ? -5.661 17.358 -5.603 1.00 51.12 80 ASP A O 1
ATOM 604 N N . PRO A 1 81 ? -3.982 16.611 -4.314 1.00 48.53 81 PRO A N 1
ATOM 605 C CA . PRO A 1 81 ? -4.756 16.658 -3.069 1.00 48.53 81 PRO A CA 1
ATOM 606 C C . PRO A 1 81 ? -5.421 18.028 -2.825 1.00 48.53 81 PRO A C 1
ATOM 608 O O . PRO A 1 81 ? -6.533 18.116 -2.295 1.00 48.53 81 PRO A O 1
ATOM 611 N N . GLY A 1 82 ? -4.786 19.114 -3.286 1.00 48.50 82 GLY A N 1
ATOM 612 C CA . GLY A 1 82 ? -5.350 20.463 -3.270 1.00 48.50 82 GLY A CA 1
ATOM 613 C C . GLY A 1 82 ? -6.554 20.665 -4.202 1.00 48.50 82 GLY A C 1
ATOM 614 O O . GLY A 1 82 ? -7.395 21.524 -3.928 1.00 48.50 82 GLY A O 1
ATOM 615 N N . ALA A 1 83 ? -6.686 19.885 -5.276 1.00 51.28 83 ALA A N 1
ATOM 616 C CA . ALA A 1 83 ? -7.836 19.914 -6.179 1.00 51.28 83 ALA A CA 1
ATOM 617 C C . ALA A 1 83 ? -9.096 19.353 -5.501 1.00 51.28 83 ALA A C 1
ATOM 619 O O . ALA A 1 83 ? -10.155 19.976 -5.601 1.00 51.28 83 ALA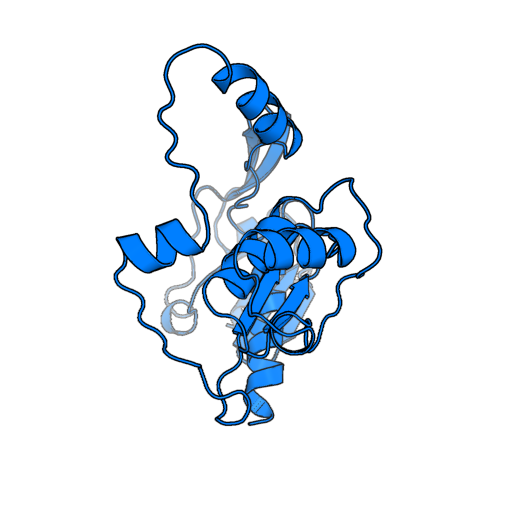 A O 1
ATOM 620 N N . SER A 1 84 ? -8.973 18.276 -4.719 1.00 50.66 84 SER A N 1
ATOM 621 C CA . SER A 1 84 ? -10.064 17.722 -3.901 1.00 50.66 84 SER A CA 1
ATOM 622 C C . SER A 1 84 ? -10.561 18.741 -2.868 1.00 50.66 84 SER A C 1
ATOM 624 O O . SER A 1 84 ? -11.761 19.009 -2.764 1.00 50.66 84 SER A O 1
ATOM 626 N N . ALA A 1 85 ? -9.632 19.419 -2.180 1.00 51.75 85 ALA A N 1
ATOM 627 C CA . ALA A 1 85 ? -9.954 20.486 -1.229 1.00 51.75 85 ALA A CA 1
ATOM 628 C C . ALA A 1 85 ? -10.614 21.714 -1.894 1.00 51.75 85 ALA A C 1
ATOM 630 O O . ALA A 1 85 ? -11.497 22.349 -1.310 1.00 51.75 85 ALA A O 1
ATOM 631 N N . ARG A 1 86 ? -10.226 22.057 -3.132 1.00 52.25 86 ARG A N 1
ATOM 632 C CA . ARG A 1 86 ? -10.858 23.131 -3.924 1.00 52.25 86 ARG A CA 1
ATOM 633 C C . ARG A 1 86 ? -12.242 22.731 -4.442 1.00 52.25 86 ARG A C 1
ATOM 635 O O . ARG A 1 86 ? -13.127 23.583 -4.488 1.00 52.25 86 ARG A O 1
ATOM 642 N N . ARG A 1 87 ? -12.460 21.454 -4.775 1.00 52.84 87 ARG A N 1
ATOM 643 C CA . ARG A 1 87 ? -13.759 20.925 -5.220 1.00 52.84 87 ARG A CA 1
ATOM 644 C C . ARG A 1 87 ? -14.804 21.002 -4.098 1.00 52.84 87 ARG A C 1
ATOM 646 O O . ARG A 1 87 ? -15.917 21.454 -4.348 1.00 52.84 87 ARG A O 1
ATOM 653 N N . LEU A 1 88 ? -14.413 20.726 -2.849 1.00 51.22 88 LEU A N 1
ATOM 654 C CA . LEU A 1 88 ? -15.270 20.904 -1.663 1.00 51.22 88 LEU A CA 1
ATOM 655 C C . LEU A 1 88 ? -15.753 22.351 -1.464 1.00 51.22 88 LEU A C 1
ATOM 657 O O . LEU A 1 88 ? -16.875 22.567 -1.011 1.00 51.22 88 LEU A O 1
ATOM 661 N N . LYS A 1 89 ? -14.949 23.358 -1.836 1.00 50.94 89 LYS A N 1
ATOM 662 C CA . LYS A 1 89 ? -15.389 24.765 -1.785 1.00 50.94 89 LYS A CA 1
ATOM 663 C C . LYS A 1 89 ? -16.453 25.093 -2.835 1.00 50.94 89 LYS A C 1
ATOM 665 O O . LYS A 1 89 ? -17.257 25.985 -2.597 1.00 50.94 89 LYS A O 1
ATOM 670 N N . ARG A 1 90 ? -16.465 24.385 -3.968 1.00 47.56 90 ARG A N 1
ATOM 671 C CA . ARG A 1 90 ? -17.373 24.636 -5.098 1.00 47.56 90 ARG A CA 1
ATOM 672 C C . ARG A 1 90 ? -18.737 23.951 -4.943 1.00 47.56 90 ARG A C 1
ATOM 674 O O . ARG A 1 90 ? -19.704 24.416 -5.520 1.00 47.56 90 ARG A O 1
ATOM 681 N N . ILE A 1 91 ? -18.819 22.893 -4.136 1.00 50.97 91 ILE A N 1
ATOM 682 C CA . ILE A 1 91 ? -20.058 22.139 -3.861 1.00 50.97 91 ILE A CA 1
ATOM 683 C C . ILE A 1 91 ? -20.935 22.826 -2.788 1.00 50.97 91 ILE A C 1
ATOM 685 O O . ILE A 1 91 ? -22.072 22.438 -2.556 1.00 50.97 91 ILE A O 1
ATOM 689 N N . ARG A 1 92 ? -20.444 23.889 -2.134 1.00 51.44 92 ARG A N 1
ATOM 690 C CA . ARG A 1 92 ? -21.210 24.629 -1.112 1.00 51.44 92 ARG A CA 1
ATOM 691 C C . ARG A 1 92 ? -22.347 25.499 -1.656 1.00 51.44 92 ARG A C 1
ATOM 693 O O . ARG A 1 92 ? -23.085 26.049 -0.844 1.00 51.44 92 ARG A O 1
ATOM 700 N N . SER A 1 93 ? -22.480 25.643 -2.971 1.00 52.84 93 SER A N 1
ATOM 701 C CA . SER A 1 93 ? -23.634 26.299 -3.581 1.00 52.84 93 SER A CA 1
ATOM 702 C C . SER A 1 93 ? -24.589 25.244 -4.127 1.00 52.84 93 SER A C 1
ATOM 704 O O . SER A 1 93 ? -24.271 24.566 -5.102 1.00 52.84 93 SER A O 1
ATOM 706 N N . ASP A 1 94 ? -25.743 25.195 -3.471 1.00 49.34 94 ASP A N 1
ATOM 707 C CA . ASP A 1 94 ? -27.027 24.706 -3.961 1.00 49.34 94 ASP A CA 1
ATOM 708 C C . ASP A 1 94 ? -27.250 23.180 -3.903 1.00 49.34 94 ASP A C 1
ATOM 710 O O . ASP A 1 94 ? -26.725 22.391 -4.679 1.00 49.34 94 ASP A O 1
ATOM 714 N N . GLU A 1 95 ? -28.094 22.796 -2.936 1.00 51.09 95 GLU A N 1
ATOM 715 C CA . GLU A 1 95 ? -28.877 21.549 -2.901 1.00 51.09 95 GLU A CA 1
ATOM 716 C C . GLU A 1 95 ? -28.137 20.211 -2.753 1.00 51.09 95 GLU A C 1
ATOM 718 O O . GLU A 1 95 ? -28.371 19.259 -3.495 1.00 51.09 95 GLU A O 1
ATOM 723 N N . LEU A 1 96 ? -27.350 20.049 -1.689 1.00 48.22 96 LEU A N 1
ATOM 724 C CA . LEU A 1 96 ? -27.028 18.707 -1.199 1.00 48.22 96 LEU A CA 1
ATOM 725 C C . LEU A 1 96 ? -27.691 18.462 0.149 1.00 48.22 96 LEU A C 1
ATOM 727 O O . LEU A 1 96 ? -27.151 18.777 1.208 1.00 48.22 96 LEU A O 1
ATOM 731 N N . ASN A 1 97 ? -28.822 17.758 0.086 1.00 46.44 97 ASN A N 1
ATOM 732 C CA . ASN A 1 97 ? -29.184 16.748 1.076 1.00 46.44 97 ASN A CA 1
ATOM 733 C C . ASN A 1 97 ? -28.088 15.663 1.119 1.00 46.44 97 ASN A C 1
ATOM 735 O O . ASN A 1 97 ? -28.349 14.487 0.870 1.00 46.44 97 ASN A O 1
ATOM 739 N N . SER A 1 98 ? -26.834 16.027 1.413 1.00 49.75 98 SER A N 1
ATOM 740 C CA . SER A 1 98 ? -25.881 15.040 1.885 1.00 49.75 98 SER A CA 1
ATOM 741 C C . SER A 1 98 ? -26.410 14.643 3.251 1.00 49.75 98 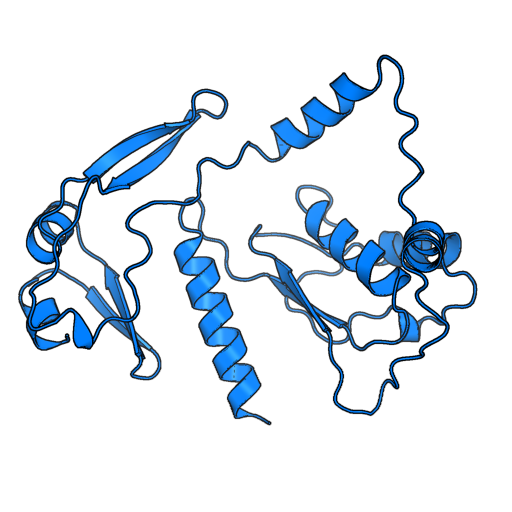SER A C 1
ATOM 743 O O . SER A 1 98 ? -26.229 15.370 4.231 1.00 49.75 98 SER A O 1
ATOM 745 N N . HIS A 1 99 ? -27.134 13.529 3.323 1.00 54.09 99 HIS A N 1
ATOM 746 C CA . HIS A 1 99 ? -27.310 12.841 4.590 1.00 54.09 99 HIS A CA 1
ATOM 747 C C . HIS A 1 99 ? -25.935 12.830 5.253 1.00 54.09 99 HIS A C 1
ATOM 749 O O . HIS A 1 99 ? -24.970 12.401 4.624 1.00 54.09 99 HIS A O 1
ATOM 755 N N . ASN A 1 100 ? -25.810 13.421 6.444 1.00 72.44 100 ASN A N 1
ATOM 756 C CA . ASN A 1 100 ? -24.549 13.418 7.170 1.00 72.44 100 ASN A CA 1
ATOM 757 C C . ASN A 1 100 ? -24.155 11.946 7.343 1.00 72.44 100 ASN A C 1
ATOM 759 O O . ASN A 1 100 ? -24.728 11.254 8.190 1.00 72.44 100 ASN A O 1
ATOM 763 N N . ILE A 1 101 ? -23.235 11.463 6.501 1.00 83.69 101 ILE A N 1
ATOM 764 C CA . ILE A 1 101 ? -22.749 10.087 6.528 1.00 83.69 101 ILE A CA 1
ATOM 765 C C . ILE A 1 101 ? -21.931 9.976 7.807 1.00 83.69 101 ILE A C 1
ATOM 767 O O . ILE A 1 101 ? -20.772 10.374 7.886 1.00 83.69 101 ILE A O 1
ATOM 771 N N . THR A 1 102 ? -22.611 9.533 8.851 1.00 89.69 102 THR A N 1
ATOM 772 C CA . THR A 1 102 ? -22.088 9.394 10.204 1.00 89.69 102 THR A CA 1
ATOM 773 C C . THR A 1 102 ? -22.072 7.916 10.566 1.00 89.69 102 THR A C 1
ATOM 775 O O . THR A 1 102 ? -22.837 7.144 9.985 1.00 89.69 102 THR A O 1
ATOM 778 N N . PRO A 1 103 ? -21.261 7.498 11.544 1.00 90.56 103 PRO A N 1
ATOM 779 C CA . PRO A 1 103 ? -21.242 6.108 11.984 1.00 90.56 103 PRO A CA 1
ATOM 780 C C . PRO A 1 103 ? -22.635 5.580 12.389 1.00 90.56 103 PRO A C 1
ATOM 782 O O . PRO A 1 103 ? -23.001 4.504 11.917 1.00 90.56 103 PRO A O 1
ATOM 785 N N . PRO A 1 104 ? -23.489 6.330 13.127 1.00 89.00 104 PRO A N 1
ATOM 786 C CA . PRO A 1 104 ? -24.868 5.906 13.389 1.00 89.00 104 PRO A CA 1
ATOM 787 C C . PRO A 1 104 ? -25.720 5.756 12.121 1.00 89.00 104 PRO A C 1
ATOM 789 O O . PRO A 1 104 ? -26.510 4.817 12.010 1.00 89.00 104 PRO A O 1
ATOM 792 N N . PHE A 1 105 ? -25.551 6.649 11.139 1.00 90.25 105 PHE A N 1
ATOM 793 C CA . PHE A 1 105 ? -26.234 6.529 9.850 1.00 90.25 105 PHE A CA 1
ATOM 794 C C . PHE A 1 105 ? -25.781 5.273 9.098 1.00 90.25 105 PHE A C 1
ATOM 796 O O . PHE A 1 105 ? -26.625 4.506 8.664 1.00 90.25 105 PHE A O 1
ATOM 803 N N . ILE A 1 106 ? -24.474 5.015 8.992 1.00 89.50 106 ILE A N 1
ATOM 804 C CA . ILE A 1 106 ? -23.933 3.815 8.333 1.00 89.50 106 ILE A CA 1
ATOM 805 C C . ILE A 1 106 ? -24.468 2.552 9.018 1.00 89.50 106 ILE A C 1
ATOM 807 O O . ILE A 1 106 ? -24.993 1.667 8.345 1.00 89.50 106 ILE A O 1
ATOM 811 N N . ARG A 1 107 ? -24.390 2.485 10.355 1.00 87.75 107 ARG A N 1
ATOM 812 C CA . ARG A 1 107 ? -24.869 1.328 11.122 1.00 87.75 107 ARG A CA 1
ATOM 813 C C . ARG A 1 107 ? -26.359 1.078 10.902 1.00 87.75 107 ARG A C 1
ATOM 815 O O . ARG A 1 107 ? -26.744 -0.047 10.612 1.00 87.75 107 ARG A O 1
ATOM 822 N N . SER A 1 108 ? -27.190 2.116 10.982 1.00 89.12 108 SER A N 1
ATOM 823 C CA . SER A 1 108 ? -28.638 1.980 10.769 1.00 89.12 108 SER A CA 1
ATOM 824 C C . SER A 1 108 ? -28.999 1.659 9.316 1.00 89.12 108 SER A C 1
ATOM 826 O O . SER A 1 108 ? -29.806 0.765 9.073 1.00 89.12 108 SER A O 1
ATOM 828 N N . HIS A 1 109 ? -28.374 2.336 8.350 1.00 92.31 109 HIS A N 1
ATOM 829 C CA . HIS A 1 109 ? -28.638 2.163 6.923 1.00 92.31 109 HIS A CA 1
ATOM 830 C C . HIS A 1 109 ? -28.297 0.751 6.437 1.00 92.31 109 HIS A C 1
ATOM 832 O O . HIS A 1 109 ? -29.077 0.152 5.703 1.00 92.31 109 HIS A O 1
ATOM 838 N N . TYR A 1 110 ? -27.168 0.200 6.891 1.00 88.62 110 TYR A N 1
ATOM 839 C CA . TYR A 1 110 ? -26.733 -1.157 6.549 1.00 88.62 110 TYR A CA 1
ATOM 840 C C . TYR A 1 110 ? -27.158 -2.219 7.572 1.00 88.62 110 TYR A C 1
ATOM 842 O O . 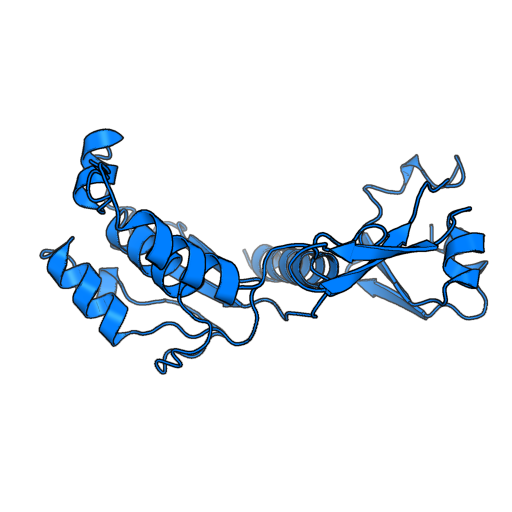TYR A 1 110 ? -26.700 -3.354 7.488 1.00 88.62 110 TYR A O 1
ATOM 850 N N . GLN A 1 111 ? -28.024 -1.870 8.532 1.00 89.81 111 GLN A N 1
ATOM 851 C CA . GLN A 1 111 ? -28.539 -2.789 9.556 1.00 89.81 111 GLN A CA 1
ATOM 852 C C . GLN A 1 111 ? -27.426 -3.510 10.346 1.00 89.81 111 GLN A C 1
ATOM 854 O O . GLN A 1 111 ? -27.546 -4.678 10.715 1.00 89.81 111 GLN A O 1
ATOM 859 N N . VAL A 1 112 ? -26.327 -2.804 10.621 1.00 83.31 112 VAL A N 1
ATOM 860 C CA . VAL A 1 112 ? -25.227 -3.292 11.456 1.00 83.31 112 VAL A CA 1
ATOM 861 C C . VAL A 1 112 ? -25.704 -3.326 12.905 1.00 83.31 112 VAL A C 1
ATOM 863 O O . VAL A 1 112 ? -25.843 -2.285 13.548 1.00 83.31 112 VAL A O 1
ATOM 866 N N . GLY A 1 113 ? -25.962 -4.530 13.414 1.00 76.00 113 GLY A N 1
ATOM 867 C CA . GLY A 1 113 ? -26.352 -4.745 14.807 1.00 76.00 113 GLY A CA 1
ATOM 868 C C . GLY A 1 113 ? -25.214 -4.509 15.806 1.00 76.00 113 GLY A C 1
ATOM 869 O O . GLY A 1 113 ? -24.094 -4.127 15.454 1.00 76.00 113 GLY A O 1
ATOM 870 N N . ASP A 1 114 ? -25.480 -4.795 17.078 1.00 72.00 114 ASP A N 1
ATOM 871 C CA . ASP A 1 114 ? -24.532 -4.615 18.189 1.00 72.00 114 ASP A CA 1
ATOM 872 C C . ASP A 1 114 ? -23.533 -5.770 18.305 1.00 72.00 114 ASP A C 1
ATOM 874 O O . ASP A 1 114 ? -23.285 -6.330 19.373 1.00 72.00 114 ASP A O 1
ATOM 878 N N . PHE A 1 115 ? -22.946 -6.147 17.171 1.00 64.38 115 PHE A N 1
ATOM 879 C CA . PHE A 1 115 ? -21.867 -7.115 17.151 1.00 64.38 115 PHE A CA 1
ATOM 880 C C . PHE A 1 115 ? -20.598 -6.462 17.705 1.00 64.38 115 PHE A C 1
ATOM 882 O O . PHE A 1 115 ? -19.918 -5.697 17.018 1.00 64.38 115 PHE A O 1
ATOM 889 N N . ALA A 1 116 ? -20.276 -6.770 18.957 1.00 62.97 116 ALA A N 1
ATOM 890 C CA . ALA A 1 116 ? -18.958 -6.512 19.505 1.00 62.97 116 ALA A CA 1
ATOM 891 C C . ALA A 1 116 ? -18.012 -7.577 18.945 1.00 62.97 116 ALA A C 1
ATOM 893 O O . ALA A 1 116 ? -18.014 -8.724 19.393 1.00 62.97 116 ALA A O 1
ATOM 894 N N . ALA A 1 117 ? -17.218 -7.213 17.939 1.00 57.91 117 ALA A N 1
ATOM 895 C CA . ALA A 1 117 ? -16.081 -8.035 17.560 1.00 57.91 117 ALA A CA 1
ATOM 896 C C . ALA A 1 117 ? -15.200 -8.193 18.803 1.00 57.91 117 ALA A C 1
ATOM 898 O O . ALA A 1 117 ? -14.647 -7.220 19.312 1.00 57.91 117 ALA A O 1
ATOM 899 N N . ALA A 1 118 ? -15.149 -9.405 19.349 1.00 58.25 118 ALA A N 1
ATOM 900 C CA . ALA A 1 118 ? -14.430 -9.644 20.585 1.00 58.25 118 ALA A CA 1
ATOM 901 C C . ALA A 1 118 ? -12.935 -9.341 20.373 1.00 58.25 118 ALA A C 1
ATOM 903 O O . ALA A 1 118 ? -12.314 -9.859 19.443 1.00 58.25 118 ALA A O 1
ATOM 904 N N . GLN A 1 119 ? -12.368 -8.487 21.237 1.00 56.78 119 GLN A N 1
ATOM 905 C CA . GLN A 1 119 ? -10.993 -7.963 21.131 1.00 56.78 119 GLN A CA 1
ATOM 906 C C . GLN A 1 119 ? -9.907 -9.056 21.159 1.00 56.78 119 GLN A C 1
ATOM 908 O O . GLN A 1 119 ? -8.739 -8.809 20.880 1.00 56.78 119 GLN A O 1
ATOM 913 N N . ASN A 1 120 ? -10.300 -10.268 21.536 1.00 57.09 120 ASN A N 1
ATOM 914 C CA . ASN A 1 120 ? -9.479 -11.383 21.975 1.00 57.09 120 ASN A CA 1
ATOM 915 C C . ASN A 1 120 ? -9.641 -12.635 21.089 1.00 57.09 120 ASN A C 1
ATOM 917 O O . ASN A 1 120 ? -9.158 -13.704 21.453 1.00 57.09 120 ASN A O 1
ATOM 921 N N . VAL A 1 121 ? -10.282 -12.519 19.918 1.00 55.19 121 VAL A N 1
ATOM 922 C CA . VAL A 1 121 ? -10.536 -13.655 19.009 1.00 55.19 121 VAL A CA 1
ATOM 923 C C . VAL A 1 121 ? -9.954 -13.380 17.629 1.00 55.19 121 VAL A C 1
ATOM 925 O O . VAL A 1 121 ? -10.698 -13.188 16.681 1.00 55.19 121 VAL A O 1
ATOM 928 N N . GLY A 1 122 ? -8.626 -13.288 17.511 1.00 67.44 122 GLY A N 1
ATOM 929 C CA . GLY A 1 122 ? -7.900 -13.274 16.225 1.00 67.44 122 GLY A CA 1
ATOM 930 C C . GLY A 1 122 ? -8.276 -12.190 15.196 1.00 67.44 122 GLY A C 1
ATOM 931 O O . GLY A 1 122 ? -7.664 -12.130 14.135 1.00 67.44 122 GLY A O 1
ATOM 932 N N . ASN A 1 123 ? -9.262 -11.336 15.475 1.00 76.00 123 ASN A N 1
ATOM 933 C CA . ASN A 1 123 ? -9.823 -10.392 14.529 1.00 76.00 123 ASN A CA 1
ATOM 934 C C . ASN A 1 123 ? -9.123 -9.051 14.698 1.00 76.00 123 ASN A C 1
ATOM 936 O O . ASN A 1 123 ? -9.321 -8.344 15.688 1.00 76.00 123 ASN A O 1
ATOM 940 N N . LYS A 1 124 ? -8.299 -8.724 13.713 1.00 83.69 124 LYS A N 1
ATOM 941 C CA . LYS A 1 124 ? -7.587 -7.458 13.619 1.00 83.69 124 LYS A CA 1
ATOM 942 C C . LYS A 1 124 ? -8.011 -6.732 12.361 1.00 83.69 124 LYS A C 1
ATOM 944 O O . LYS A 1 124 ? -8.377 -7.339 11.357 1.00 83.69 124 LYS A O 1
ATOM 949 N N . ARG A 1 125 ? -7.894 -5.414 12.411 1.00 87.88 125 ARG A N 1
ATOM 950 C CA . ARG A 1 125 ? -8.139 -4.535 11.280 1.00 87.88 125 ARG A CA 1
ATOM 951 C C . ARG A 1 125 ? -6.865 -3.795 10.915 1.00 87.88 125 ARG A C 1
ATOM 953 O O . ARG A 1 125 ? -6.231 -3.221 11.790 1.00 87.88 125 ARG A O 1
ATOM 960 N N . GLY A 1 126 ? -6.537 -3.767 9.628 1.00 89.94 126 GLY A N 1
ATOM 961 C CA . GLY A 1 126 ? -5.463 -2.939 9.086 1.00 89.94 126 GLY A CA 1
ATOM 962 C C . GLY A 1 126 ? -6.027 -1.780 8.270 1.00 89.94 126 GLY A C 1
ATOM 963 O O . GLY A 1 126 ? -6.899 -1.995 7.430 1.00 89.94 126 GLY A O 1
ATOM 964 N N . ILE A 1 127 ? -5.523 -0.571 8.498 1.00 90.75 127 ILE A N 1
ATOM 965 C CA . ILE A 1 127 ? -5.728 0.591 7.625 1.00 90.75 127 ILE A CA 1
ATOM 966 C C . ILE A 1 127 ? -4.393 0.895 6.959 1.00 90.75 127 ILE A C 1
ATOM 968 O O . ILE A 1 127 ? -3.381 1.049 7.640 1.00 90.75 127 ILE A O 1
ATOM 972 N N . ILE A 1 128 ? -4.387 0.960 5.630 1.00 88.00 128 ILE A N 1
ATOM 973 C CA . ILE A 1 128 ? -3.165 1.132 4.846 1.00 88.00 128 ILE A CA 1
ATOM 974 C C . ILE A 1 128 ? -3.231 2.452 4.103 1.00 88.00 128 ILE A C 1
ATOM 976 O O . ILE A 1 128 ? -4.130 2.669 3.294 1.00 88.00 128 ILE A O 1
ATOM 980 N N . SER A 1 129 ? -2.238 3.302 4.337 1.00 82.88 129 SER A N 1
ATOM 981 C CA . SER A 1 129 ? -2.042 4.512 3.557 1.00 82.88 129 SER A CA 1
ATOM 982 C C . SER A 1 129 ? -0.934 4.335 2.530 1.00 82.88 129 SER A C 1
ATOM 984 O O . SER A 1 129 ? 0.143 3.816 2.827 1.00 82.88 129 SER A O 1
ATOM 986 N N . LEU A 1 130 ? -1.194 4.833 1.322 1.00 78.56 130 LEU A N 1
ATOM 987 C CA . LEU A 1 130 ? -0.218 4.954 0.238 1.00 78.56 130 LEU A CA 1
ATOM 988 C C . LEU A 1 130 ? 0.122 6.430 -0.052 1.00 78.56 130 LEU A C 1
ATOM 990 O O . LEU A 1 130 ? 0.633 6.737 -1.125 1.00 78.56 130 LEU A O 1
ATOM 994 N N . GLY A 1 131 ? -0.227 7.354 0.854 1.00 67.56 131 GLY A N 1
ATOM 995 C CA . GLY A 1 131 ? -0.187 8.803 0.616 1.00 67.56 131 GLY A CA 1
ATOM 996 C C . GLY A 1 131 ? 1.136 9.496 0.958 1.00 67.56 131 GLY A C 1
ATOM 997 O O . GLY A 1 131 ? 1.414 10.560 0.404 1.00 67.56 131 GLY A O 1
ATOM 998 N N . GLY A 1 132 ? 1.952 8.892 1.825 1.00 69.38 132 GLY A N 1
ATOM 999 C CA . GLY A 1 132 ? 3.223 9.443 2.294 1.00 69.38 132 GLY A CA 1
ATOM 1000 C C . GLY A 1 132 ? 3.080 10.621 3.269 1.00 69.38 132 GLY A C 1
ATOM 1001 O O . GLY A 1 132 ? 2.341 11.576 3.022 1.00 69.38 132 GLY A O 1
ATOM 1002 N N . SER A 1 133 ? 3.877 10.602 4.342 1.00 73.00 133 SER A N 1
ATOM 1003 C CA . SER A 1 133 ? 3.950 11.661 5.362 1.00 73.00 133 SER A CA 1
ATOM 1004 C C . SER A 1 133 ? 2.602 12.006 6.003 1.00 73.00 133 SER A C 1
ATOM 1006 O O . SER A 1 133 ? 2.288 13.183 6.215 1.00 73.00 133 SER A O 1
ATOM 1008 N N . GLN A 1 134 ? 1.791 10.993 6.288 1.00 78.69 134 GLN A N 1
ATOM 1009 C CA . GLN A 1 134 ? 0.535 11.164 7.002 1.00 78.69 134 GLN A CA 1
ATOM 1010 C C . GLN A 1 134 ? 0.723 11.070 8.520 1.00 78.69 134 GLN A C 1
ATOM 1012 O O . GLN A 1 134 ? 1.760 10.652 9.032 1.00 78.69 134 GLN A O 1
ATOM 1017 N N . SER A 1 135 ? -0.289 11.523 9.252 1.00 85.69 135 SER A N 1
ATOM 1018 C CA . SER A 1 135 ? -0.327 11.485 10.711 1.00 85.69 135 SER A CA 1
ATOM 1019 C C . SER A 1 135 ? -1.747 11.243 11.205 1.00 85.69 135 SER A C 1
ATOM 1021 O O . SER A 1 135 ? -2.680 11.913 10.758 1.00 85.69 135 SER A O 1
ATOM 1023 N N . ILE A 1 136 ? -1.937 10.373 12.182 1.00 87.44 136 ILE A N 1
ATOM 1024 C CA . ILE A 1 136 ? -3.237 10.214 12.836 1.00 87.44 136 ILE A CA 1
ATOM 1025 C C . ILE A 1 136 ? -3.366 11.325 13.873 1.00 87.44 136 ILE A C 1
ATOM 1027 O O . ILE A 1 136 ? -2.494 11.492 14.711 1.00 87.44 136 ILE A O 1
ATOM 1031 N N . CYS A 1 137 ? -4.434 12.115 13.826 1.00 88.06 137 CYS A N 1
ATOM 1032 C CA . CYS A 1 137 ? -4.658 13.147 14.827 1.00 88.06 137 CYS A CA 1
ATOM 1033 C C . CYS A 1 137 ? -5.495 12.575 15.970 1.00 88.06 137 CYS A C 1
ATOM 1035 O O . CYS A 1 137 ? -6.726 12.571 15.900 1.00 88.06 137 CYS A O 1
ATOM 1037 N N . GLU A 1 138 ? -4.830 12.104 17.026 1.00 86.88 138 GLU A N 1
ATOM 1038 C CA . GLU A 1 138 ? -5.475 11.418 18.155 1.00 86.88 138 GLU A CA 1
ATOM 1039 C C . GLU A 1 138 ? -6.576 12.266 18.808 1.00 86.88 138 GLU A C 1
ATOM 1041 O O . GLU A 1 138 ? -7.694 11.796 18.998 1.00 86.88 138 GLU A O 1
ATOM 1046 N N . HIS A 1 139 ? -6.326 13.557 19.043 1.00 87.06 139 HIS A N 1
ATOM 1047 C CA . HIS A 1 139 ? -7.349 14.455 19.589 1.00 87.06 139 HIS A CA 1
ATOM 1048 C C . HIS A 1 139 ? -8.559 14.621 18.648 1.00 87.06 139 HIS A C 1
ATOM 1050 O O . HIS A 1 139 ? -9.705 14.756 19.086 1.00 87.06 139 HIS A O 1
ATOM 1056 N N . GLY A 1 140 ? -8.318 14.600 17.333 1.00 88.31 140 GLY A N 1
ATOM 1057 C CA . GLY A 1 140 ? -9.378 14.615 16.328 1.00 88.31 140 GLY A CA 1
ATOM 1058 C C . GLY A 1 140 ? -10.215 13.337 16.368 1.00 88.31 140 GLY A C 1
ATOM 1059 O O . GLY A 1 140 ? -11.444 13.416 16.336 1.00 88.31 140 GLY A O 1
ATOM 1060 N N . LEU A 1 141 ? -9.557 12.182 16.494 1.00 90.00 141 LEU A N 1
ATOM 1061 C CA . LEU A 1 141 ? -10.201 10.881 16.658 1.00 90.00 141 LEU A CA 1
ATOM 1062 C C . LEU A 1 141 ? -11.040 10.828 17.940 1.00 90.00 141 LEU A C 1
ATOM 1064 O O . LEU A 1 141 ? -12.224 10.506 17.871 1.00 90.00 141 LEU A O 1
ATOM 1068 N N . GLU A 1 142 ? -10.480 11.231 19.079 1.00 90.06 142 GLU A N 1
ATOM 1069 C CA . GLU A 1 142 ? -11.186 11.284 20.363 1.00 90.06 142 GLU A CA 1
ATOM 1070 C C . GLU A 1 142 ? -12.462 12.133 20.256 1.00 90.06 142 GLU A C 1
ATOM 1072 O O . GLU A 1 142 ? -13.554 11.703 20.638 1.00 90.06 142 GLU A O 1
ATOM 1077 N N . LYS A 1 143 ? -12.348 13.342 19.693 1.00 91.12 143 LYS A N 1
ATOM 1078 C CA . LYS A 1 143 ? -13.488 14.247 19.508 1.00 91.12 143 LYS A CA 1
ATOM 1079 C C . LYS A 1 143 ? -14.550 13.651 18.584 1.00 91.12 143 LYS A C 1
ATOM 1081 O O . LYS A 1 143 ? -15.743 13.847 18.820 1.00 91.12 143 LYS A O 1
ATOM 1086 N N . TYR A 1 144 ? -14.130 12.951 17.533 1.00 92.75 144 TYR A N 1
ATOM 1087 C CA . TYR A 1 144 ? -15.030 12.286 16.597 1.00 92.75 144 TYR A CA 1
ATOM 1088 C C . TYR A 1 144 ? -15.791 11.137 17.271 1.00 92.75 144 TYR A C 1
ATOM 1090 O O . TYR A 1 144 ? -17.019 11.077 17.178 1.00 92.75 144 TYR A O 1
ATOM 1098 N N . ILE A 1 145 ? -15.082 10.275 18.004 1.00 92.50 145 ILE A N 1
ATOM 1099 C CA . ILE A 1 145 ? -15.661 9.126 18.705 1.00 92.50 145 ILE A CA 1
ATOM 1100 C C . ILE A 1 145 ? -16.634 9.588 19.788 1.00 92.50 145 ILE A C 1
ATOM 1102 O O . ILE A 1 145 ? -17.785 9.167 19.768 1.00 92.50 145 ILE A O 1
ATOM 1106 N N . LYS A 1 146 ? -16.251 10.543 20.647 1.00 92.00 146 LYS A N 1
ATOM 1107 C CA . LYS A 1 146 ? -17.154 11.097 21.676 1.00 92.00 146 LYS A CA 1
ATOM 1108 C C . LYS A 1 146 ? -18.451 11.662 21.097 1.00 92.00 146 LYS A C 1
ATOM 1110 O O . LYS A 1 146 ? -19.481 11.646 21.763 1.00 92.00 146 LYS A O 1
ATOM 1115 N N . LYS A 1 147 ? -18.406 12.191 19.871 1.00 93.88 147 LYS A N 1
ATOM 1116 C CA . LYS A 1 147 ? -19.580 12.760 19.206 1.00 93.88 147 LYS A CA 1
ATOM 1117 C C . LYS A 1 147 ? -20.521 11.690 18.647 1.00 93.88 147 LYS A C 1
ATOM 1119 O O . LYS A 1 147 ? -21.732 11.874 18.719 1.00 93.88 147 LYS A O 1
ATOM 1124 N N . TYR A 1 148 ? -19.984 10.640 18.029 1.00 92.81 148 TYR A N 1
ATOM 1125 C CA . TYR A 1 148 ? -20.780 9.696 17.232 1.00 92.81 148 TYR A CA 1
ATOM 1126 C C . TYR A 1 148 ? -20.941 8.309 17.859 1.00 92.81 148 TYR A C 1
ATOM 1128 O O . TYR A 1 148 ? -21.819 7.563 17.433 1.00 92.81 148 TYR A O 1
ATOM 1136 N N . VAL A 1 149 ? -20.122 7.976 18.856 1.00 89.62 149 VAL A N 1
ATOM 1137 C CA . VAL A 1 149 ? -20.135 6.712 19.602 1.00 89.62 149 VAL A CA 1
ATOM 1138 C C . VAL A 1 149 ? -19.869 7.018 21.087 1.00 89.62 149 VAL A C 1
ATOM 1140 O O . VAL A 1 149 ? -18.816 6.667 21.618 1.00 89.62 149 VAL A O 1
ATOM 1143 N N . PRO A 1 150 ? -20.780 7.739 21.765 1.00 89.81 150 PRO A N 1
ATOM 1144 C CA . PRO A 1 150 ? -20.536 8.275 23.109 1.00 89.81 150 PRO A CA 1
ATOM 1145 C C . PRO A 1 150 ? -20.264 7.199 24.171 1.00 89.81 150 PRO A C 1
ATOM 1147 O O . PRO A 1 150 ? -19.597 7.486 25.161 1.00 89.81 150 PRO A O 1
ATOM 1150 N N . ASP A 1 151 ? -20.733 5.971 23.947 1.00 88.56 151 ASP A N 1
ATOM 1151 C CA . ASP A 1 151 ? -20.554 4.844 24.868 1.00 88.56 151 ASP A CA 1
ATOM 1152 C C . ASP A 1 151 ? -19.216 4.100 24.675 1.00 88.56 151 ASP A C 1
ATOM 1154 O O . ASP A 1 151 ? -18.893 3.199 25.453 1.00 88.56 151 ASP A O 1
ATOM 1158 N N . ALA A 1 152 ? -18.421 4.460 23.656 1.00 87.81 152 ALA A N 1
ATOM 1159 C CA . ALA A 1 152 ? -17.118 3.848 23.406 1.00 87.81 152 ALA A CA 1
ATOM 1160 C C . ALA A 1 152 ? -16.084 4.260 24.464 1.00 87.81 152 ALA A C 1
ATOM 1162 O O . ALA A 1 152 ? -15.887 5.440 24.769 1.00 87.81 152 ALA A O 1
ATOM 1163 N N . LYS A 1 153 ? -15.357 3.276 24.991 1.00 88.81 153 LYS A N 1
ATOM 1164 C CA . LYS A 1 153 ? -14.267 3.469 25.954 1.00 88.81 153 LYS A CA 1
ATOM 1165 C C . LYS A 1 153 ? -12.976 3.848 25.222 1.00 88.81 153 LYS A C 1
ATOM 1167 O O . LYS A 1 153 ? -12.827 3.498 24.058 1.00 88.81 153 LYS A O 1
ATOM 1172 N N . PRO A 1 154 ? -11.989 4.482 25.886 1.00 85.75 154 PRO A N 1
ATOM 1173 C CA . PRO A 1 154 ? -10.684 4.783 25.281 1.00 85.75 154 PRO A CA 1
ATOM 1174 C C . PRO A 1 154 ? -10.024 3.600 24.554 1.00 85.75 154 PRO A C 1
ATOM 1176 O O . PRO A 1 154 ? -9.545 3.738 23.430 1.00 85.75 154 PRO A O 1
ATOM 1179 N N . ALA A 1 155 ? -10.083 2.406 25.150 1.00 83.75 155 ALA A N 1
ATOM 1180 C CA . ALA A 1 155 ? -9.553 1.183 24.548 1.00 83.75 155 ALA A CA 1
ATOM 1181 C C . ALA A 1 155 ? -10.285 0.753 23.260 1.00 83.75 155 ALA A C 1
ATOM 1183 O O . ALA A 1 155 ? -9.716 0.022 22.455 1.00 83.75 155 ALA A O 1
ATOM 1184 N N . ASP A 1 156 ? -11.518 1.217 23.033 1.00 84.94 156 ASP A N 1
ATOM 1185 C CA . ASP A 1 156 ? -12.307 0.870 21.848 1.00 84.94 156 ASP A CA 1
ATOM 1186 C C . ASP A 1 156 ? -11.885 1.653 20.600 1.00 84.94 156 ASP A C 1
ATOM 1188 O O . ASP A 1 156 ? -12.267 1.284 19.486 1.00 84.94 156 ASP A O 1
ATOM 1192 N N . TRP A 1 157 ? -11.112 2.729 20.777 1.00 85.75 157 TRP A N 1
ATOM 1193 C CA . TRP A 1 157 ? -10.653 3.590 19.692 1.00 85.75 157 TRP A CA 1
ATOM 1194 C C . TRP A 1 157 ? -9.147 3.890 19.729 1.00 85.75 157 TRP A C 1
ATOM 1196 O O . TRP A 1 157 ? -8.680 4.818 19.071 1.00 85.75 157 TRP A O 1
ATOM 1206 N N . THR A 1 158 ? -8.365 3.078 20.437 1.00 86.69 158 THR A N 1
ATOM 1207 C CA . THR A 1 158 ? -6.900 3.178 20.413 1.00 86.69 158 THR A CA 1
ATOM 1208 C C . THR A 1 158 ? -6.330 2.425 19.207 1.00 86.69 158 THR A C 1
ATOM 1210 O O . THR A 1 158 ? -6.727 1.293 18.924 1.00 86.69 158 THR A O 1
ATOM 1213 N N . VAL A 1 159 ? -5.389 3.045 18.491 1.00 89.31 159 VAL A N 1
ATOM 1214 C CA . VAL A 1 159 ? -4.603 2.376 17.442 1.00 89.31 159 VAL A CA 1
ATOM 1215 C C . VAL A 1 159 ? -3.624 1.417 18.117 1.00 89.31 159 VAL A C 1
ATOM 1217 O O . VAL A 1 159 ? -2.824 1.838 18.948 1.00 89.31 159 VAL A O 1
ATOM 1220 N N . SER A 1 160 ? -3.706 0.126 17.798 1.00 88.25 160 SER A N 1
ATOM 1221 C CA . SER A 1 160 ? -2.957 -0.925 18.496 1.00 88.25 160 SER A CA 1
ATOM 1222 C C . SER A 1 160 ? -1.508 -1.066 18.033 1.00 88.25 160 SER A C 1
ATOM 1224 O O . SER A 1 160 ? -0.676 -1.516 18.812 1.00 88.25 160 SER A O 1
ATOM 1226 N N . ASP A 1 161 ? -1.213 -0.718 16.778 1.00 90.12 161 ASP A N 1
ATOM 1227 C CA . ASP A 1 161 ? 0.141 -0.707 16.209 1.00 90.12 161 ASP A CA 1
ATOM 1228 C C . ASP A 1 161 ? 0.193 0.272 15.026 1.00 90.12 161 ASP A C 1
ATOM 1230 O O . ASP A 1 161 ? -0.801 0.422 14.306 1.00 90.12 161 ASP A O 1
ATOM 1234 N N . THR A 1 162 ? 1.311 0.977 14.843 1.00 90.75 162 THR A N 1
ATOM 1235 C CA . THR A 1 162 ? 1.458 1.963 13.763 1.00 90.75 162 THR A CA 1
ATOM 1236 C C . THR A 1 162 ? 2.908 2.369 13.505 1.00 90.75 162 THR A C 1
ATOM 1238 O O . THR A 1 162 ? 3.705 2.508 14.431 1.00 90.75 162 THR A O 1
ATOM 1241 N N . ASN A 1 163 ? 3.236 2.645 12.239 1.00 88.50 163 ASN A N 1
ATOM 1242 C CA . ASN A 1 163 ? 4.464 3.356 11.843 1.00 88.50 163 ASN A CA 1
ATOM 1243 C C . ASN A 1 163 ? 4.220 4.839 11.497 1.00 88.50 163 ASN A C 1
ATOM 1245 O O . ASN A 1 163 ? 5.140 5.550 11.092 1.00 88.50 163 ASN A O 1
ATOM 1249 N N . VAL A 1 164 ? 2.976 5.293 11.630 1.00 86.81 164 VAL A N 1
ATOM 1250 C CA . VAL A 1 164 ? 2.525 6.653 11.349 1.00 86.81 164 VAL A CA 1
ATOM 1251 C C . VAL A 1 164 ? 2.569 7.479 12.630 1.00 86.81 164 VAL A C 1
ATOM 1253 O O . VAL A 1 164 ? 2.184 6.995 13.696 1.00 86.81 164 VAL A O 1
ATOM 1256 N N . SER A 1 165 ? 2.986 8.744 12.528 1.00 84.31 165 SER A N 1
ATOM 1257 C CA . SER A 1 165 ? 2.958 9.660 13.673 1.00 84.31 165 SER A CA 1
ATOM 1258 C C . SER A 1 165 ? 1.529 9.889 14.168 1.00 84.31 165 SER A C 1
ATOM 1260 O O . SER A 1 165 ? 0.603 10.059 13.373 1.00 84.31 165 SER A O 1
ATOM 1262 N N . ILE A 1 166 ? 1.368 9.944 15.489 1.00 82.75 166 ILE A N 1
ATOM 1263 C CA . ILE A 1 166 ? 0.124 10.347 16.159 1.00 82.75 166 ILE A CA 1
ATOM 1264 C C . ILE A 1 166 ? 0.103 11.848 16.511 1.00 82.75 166 ILE A C 1
ATOM 1266 O O . ILE A 1 166 ? -0.888 12.375 17.020 1.00 82.75 166 ILE A O 1
ATOM 1270 N N . GLU A 1 167 ? 1.196 12.563 16.230 1.00 75.25 167 GLU A N 1
ATOM 1271 C CA . GLU A 1 167 ? 1.259 14.015 16.363 1.00 75.25 167 GLU A CA 1
ATOM 1272 C C . GLU A 1 167 ? 0.501 14.648 15.189 1.00 75.25 167 GLU A C 1
ATOM 1274 O O . GLU A 1 167 ? 0.783 14.357 14.028 1.00 75.25 167 GLU A O 1
ATOM 1279 N N . CYS A 1 168 ? -0.490 15.501 15.466 1.00 72.06 168 CYS A N 1
ATOM 1280 C CA . CYS A 1 168 ? -1.378 16.077 14.450 1.00 72.06 168 CYS A CA 1
ATOM 1281 C C . CYS A 1 168 ? -0.637 16.983 13.438 1.00 72.06 168 CYS A C 1
ATOM 1283 O O . CYS A 1 168 ? -0.644 18.212 13.554 1.00 72.06 168 CYS A O 1
ATOM 1285 N N . LEU A 1 169 ? -0.062 16.399 12.387 1.00 68.62 169 LEU A N 1
ATOM 1286 C CA . LEU A 1 169 ? 0.545 17.111 11.267 1.00 68.62 169 LEU A CA 1
ATOM 1287 C C . LEU A 1 169 ? -0.512 17.318 10.173 1.00 68.62 169 LEU A C 1
ATOM 1289 O O . LEU A 1 169 ? -0.783 16.468 9.332 1.00 68.62 169 LEU A O 1
ATOM 1293 N N . TYR A 1 170 ? -1.148 18.488 10.185 1.00 58.38 170 TYR A N 1
ATOM 1294 C CA . TYR A 1 170 ? -2.349 18.772 9.387 1.00 58.38 170 TYR A CA 1
ATOM 1295 C C . TYR A 1 170 ? -2.172 18.769 7.861 1.00 58.38 170 TYR A C 1
ATOM 1297 O O . TYR A 1 170 ? -3.173 18.784 7.146 1.00 58.38 170 TYR A O 1
ATOM 1305 N N . ARG A 1 171 ? -0.945 18.805 7.324 1.00 58.47 171 ARG A N 1
ATOM 1306 C CA . ARG A 1 171 ? -0.755 19.152 5.906 1.00 58.47 171 ARG A CA 1
ATOM 1307 C C . ARG A 1 171 ? -1.231 18.087 4.912 1.00 58.47 171 ARG A C 1
ATOM 1309 O O . ARG A 1 171 ? -1.656 18.502 3.845 1.00 58.47 171 ARG A O 1
ATOM 1316 N N . ASN A 1 172 ? -1.254 16.792 5.250 1.00 59.62 172 ASN A N 1
ATOM 1317 C CA . ASN A 1 172 ? -1.593 15.716 4.293 1.00 59.62 172 ASN A CA 1
ATOM 1318 C C . ASN A 1 172 ? -2.426 14.559 4.880 1.00 59.62 172 ASN A C 1
ATOM 1320 O O . ASN A 1 172 ? -2.535 13.494 4.273 1.00 59.62 172 ASN A O 1
ATOM 1324 N N . SER A 1 173 ? -3.035 14.753 6.047 1.00 73.25 173 SER A N 1
ATOM 1325 C CA . SER A 1 173 ? -3.547 13.635 6.848 1.00 73.25 173 SER A CA 1
ATOM 1326 C C . SER A 1 173 ? -5.064 13.443 6.788 1.00 73.25 173 SER A C 1
ATOM 1328 O O . SER A 1 173 ? -5.604 12.646 7.546 1.00 73.25 173 SER A O 1
ATOM 1330 N N . MET A 1 174 ? -5.772 14.167 5.915 1.00 78.75 174 MET A N 1
ATOM 1331 C CA . MET A 1 174 ? -7.239 14.098 5.842 1.00 78.75 174 MET A CA 1
ATOM 1332 C C . MET A 1 174 ? -7.740 12.676 5.570 1.00 78.75 174 MET A C 1
ATOM 1334 O O . MET A 1 174 ? -8.627 12.226 6.286 1.00 78.75 174 MET A O 1
ATOM 1338 N N . GLU A 1 175 ? -7.144 11.985 4.594 1.00 80.75 175 GLU A N 1
ATOM 1339 C CA . GLU A 1 175 ? -7.562 10.637 4.184 1.00 80.75 175 GLU A CA 1
ATOM 1340 C C . GLU A 1 175 ? -7.436 9.642 5.340 1.00 80.75 175 GLU A C 1
ATOM 1342 O O . GLU A 1 175 ? -8.437 9.114 5.807 1.00 80.75 175 GLU A O 1
ATOM 1347 N N . ILE A 1 176 ? -6.235 9.499 5.916 1.00 86.19 176 ILE A N 1
ATOM 1348 C CA . ILE A 1 176 ? -6.024 8.539 7.006 1.00 86.19 176 ILE A CA 1
ATOM 1349 C C . ILE A 1 176 ? -6.844 8.872 8.248 1.00 86.19 176 ILE A C 1
ATOM 1351 O O . ILE A 1 176 ? -7.301 7.973 8.940 1.00 86.19 176 ILE A O 1
ATOM 1355 N N . ASN A 1 177 ? -7.064 10.159 8.541 1.00 87.94 177 ASN A N 1
ATOM 1356 C CA . ASN A 1 177 ? -7.917 10.535 9.663 1.00 87.94 177 ASN A CA 1
ATOM 1357 C C . ASN A 1 177 ? -9.373 10.170 9.389 1.00 87.94 177 ASN A C 1
ATOM 1359 O O . ASN A 1 177 ? -10.034 9.687 10.301 1.00 87.94 177 ASN A O 1
ATOM 1363 N N . MET A 1 178 ? -9.867 10.374 8.165 1.00 89.06 178 MET A N 1
ATOM 1364 C CA . MET A 1 178 ? -11.212 9.960 7.774 1.00 89.06 178 MET A CA 1
ATOM 1365 C C . MET A 1 178 ? -11.360 8.438 7.861 1.00 89.06 178 MET A C 1
ATOM 1367 O O . MET A 1 178 ? -12.320 7.970 8.474 1.00 89.06 178 MET A O 1
ATOM 1371 N N . ASP A 1 179 ? -10.401 7.683 7.323 1.00 90.19 179 ASP A N 1
ATOM 1372 C CA . ASP A 1 179 ? -10.404 6.219 7.344 1.00 90.19 179 ASP A CA 1
ATOM 1373 C C . ASP A 1 179 ? -10.422 5.688 8.776 1.00 90.19 179 ASP A C 1
ATOM 1375 O O . ASP A 1 179 ? -11.297 4.901 9.137 1.00 90.19 179 ASP A O 1
ATOM 1379 N N . VAL A 1 180 ? -9.505 6.169 9.621 1.00 92.31 180 VAL A N 1
ATOM 1380 C CA . VAL A 1 180 ? -9.413 5.808 11.043 1.00 92.31 180 VAL A CA 1
ATOM 1381 C C . VAL A 1 180 ? -10.711 6.169 11.769 1.00 92.31 180 VAL A C 1
ATOM 1383 O O . VAL A 1 180 ? -11.303 5.315 12.429 1.00 92.31 180 VAL A O 1
ATOM 1386 N N . GLN A 1 181 ? -11.215 7.395 11.605 1.00 93.12 181 GLN A N 1
ATOM 1387 C CA . GLN A 1 181 ? -12.424 7.871 12.284 1.00 93.12 181 GLN A CA 1
ATOM 1388 C C . GLN A 1 181 ? -13.672 7.077 11.897 1.00 93.12 181 GLN A C 1
ATOM 1390 O O . GLN A 1 181 ? -14.369 6.574 12.777 1.00 93.12 181 GLN A O 1
ATOM 1395 N N . LEU A 1 182 ? -13.968 6.948 10.601 1.00 91.88 182 LEU A N 1
ATOM 1396 C CA . LEU A 1 182 ? -15.169 6.250 10.136 1.00 91.88 182 LEU A CA 1
ATOM 1397 C C . LEU A 1 182 ? -15.127 4.775 10.509 1.00 91.88 182 LEU A C 1
ATOM 1399 O O . LEU A 1 182 ? -16.121 4.214 10.976 1.00 91.88 182 LEU A O 1
ATOM 1403 N N . THR A 1 183 ? -13.972 4.151 10.330 1.00 90.88 183 THR A N 1
ATOM 1404 C CA . THR A 1 183 ? -13.830 2.713 10.494 1.00 90.88 183 THR A CA 1
ATOM 1405 C C . THR A 1 183 ? -13.874 2.321 11.972 1.00 90.88 183 THR A C 1
ATOM 1407 O O . THR A 1 183 ? -14.626 1.417 12.353 1.00 90.88 183 THR A O 1
ATOM 1410 N N . MET A 1 184 ? -13.149 3.042 12.833 1.00 91.06 184 MET A N 1
ATOM 1411 C CA . MET A 1 184 ? -13.145 2.787 14.277 1.00 91.06 184 MET A CA 1
ATOM 1412 C C . MET A 1 184 ? -14.465 3.175 14.942 1.00 91.06 184 MET A C 1
ATOM 1414 O O . MET A 1 184 ? -14.904 2.481 15.850 1.00 91.06 184 MET A O 1
ATOM 1418 N N . ALA A 1 185 ? -15.162 4.202 14.451 1.00 91.44 185 ALA A N 1
ATOM 1419 C CA . ALA A 1 185 ? -16.473 4.565 14.981 1.00 91.44 185 ALA A CA 1
ATOM 1420 C C . ALA A 1 185 ? -17.611 3.636 14.513 1.00 91.44 185 ALA A C 1
ATOM 1422 O O . ALA A 1 185 ? -18.596 3.455 15.223 1.00 91.44 185 ALA A O 1
ATOM 1423 N N . THR A 1 186 ? -17.513 3.044 13.320 1.00 89.62 186 THR A N 1
ATOM 1424 C CA . THR A 1 186 ? -18.547 2.113 12.825 1.00 89.62 186 THR A CA 1
ATOM 1425 C C . THR A 1 186 ? -18.467 0.758 13.531 1.00 89.62 186 THR A C 1
ATOM 1427 O O . THR A 1 186 ? -19.499 0.134 13.795 1.00 89.62 186 THR A O 1
ATOM 1430 N N . ALA A 1 187 ? -17.248 0.328 13.871 1.00 86.81 187 ALA A N 1
ATOM 1431 C CA . ALA A 1 187 ? -16.960 -0.896 14.611 1.00 86.81 187 ALA A CA 1
ATOM 1432 C C . ALA A 1 187 ? -15.940 -0.608 15.735 1.00 86.81 187 ALA A C 1
ATOM 1434 O O . ALA A 1 187 ? -14.740 -0.872 15.554 1.00 86.81 187 ALA A O 1
ATOM 1435 N N . PRO A 1 188 ? -16.402 -0.025 16.860 1.00 88.00 188 PRO A N 1
ATOM 1436 C CA . PRO A 1 188 ? -15.566 0.219 18.031 1.00 88.00 188 PRO A CA 1
ATOM 1437 C C . PRO A 1 188 ? -15.117 -1.107 18.652 1.00 88.00 188 PRO A C 1
ATOM 1439 O O . PRO A 1 188 ? -15.803 -2.124 18.545 1.00 88.00 188 PRO A O 1
ATOM 1442 N N . GLY A 1 189 ? -13.949 -1.103 19.289 1.00 84.94 189 GLY A N 1
ATOM 1443 C CA . GLY A 1 189 ? -13.425 -2.269 19.999 1.00 84.94 189 GLY A CA 1
ATOM 1444 C C . GLY A 1 189 ? -12.586 -3.221 19.145 1.00 84.94 189 GLY A C 1
ATOM 1445 O O . GLY A 1 189 ? -11.891 -4.056 19.708 1.00 84.94 189 GLY A O 1
ATOM 1446 N N . VAL A 1 190 ? -12.561 -3.100 17.816 1.00 86.62 190 VAL A N 1
ATOM 1447 C CA . VAL A 1 190 ? -11.671 -3.925 16.976 1.00 86.62 190 VAL A CA 1
ATOM 1448 C C . VAL A 1 190 ? -10.230 -3.399 17.058 1.00 86.62 190 VAL A C 1
ATOM 1450 O O . VAL A 1 190 ? -10.011 -2.244 16.667 1.00 86.62 190 VAL A O 1
ATOM 1453 N N . PRO A 1 191 ? -9.236 -4.217 17.475 1.00 88.19 191 PRO A N 1
ATOM 1454 C CA . PRO A 1 191 ? -7.825 -3.840 17.402 1.00 88.19 191 PRO A CA 1
ATOM 1455 C C . PRO A 1 191 ? -7.468 -3.365 15.992 1.00 88.19 191 PRO A C 1
ATOM 1457 O O . PRO A 1 191 ? -7.684 -4.081 15.009 1.00 88.19 191 PRO A O 1
ATOM 1460 N N . THR A 1 192 ? -6.996 -2.124 15.892 1.00 89.81 192 THR A N 1
ATOM 1461 C CA . THR A 1 192 ? -6.762 -1.450 14.613 1.00 89.81 192 THR A CA 1
ATOM 1462 C C . THR A 1 192 ? -5.303 -1.076 14.486 1.00 89.81 192 THR A C 1
ATOM 1464 O O . THR A 1 192 ? -4.806 -0.252 15.248 1.00 89.81 192 THR A O 1
ATOM 1467 N N . GLU A 1 193 ? -4.639 -1.658 13.500 1.00 91.88 193 GLU A N 1
ATOM 1468 C CA . GLU A 1 193 ? -3.284 -1.308 13.108 1.00 91.88 193 GLU A CA 1
ATOM 1469 C C . GLU A 1 193 ? -3.335 -0.345 11.917 1.00 91.88 193 GLU A C 1
ATOM 1471 O O . GLU A 1 193 ? -4.181 -0.486 11.026 1.00 91.88 193 GLU A O 1
ATOM 1476 N N . VAL A 1 194 ? -2.445 0.643 11.895 1.00 91.38 194 VAL A N 1
ATOM 1477 C CA . VAL A 1 194 ? -2.408 1.658 10.838 1.00 91.38 194 VAL A CA 1
ATOM 1478 C C . VAL A 1 194 ? -1.006 1.745 10.262 1.00 91.38 194 VAL A C 1
ATOM 1480 O O . VAL A 1 194 ? -0.051 2.023 10.975 1.00 91.38 194 VAL A O 1
ATOM 1483 N N . TRP A 1 195 ? -0.877 1.529 8.957 1.00 89.94 195 TRP A N 1
ATOM 1484 C CA . TRP A 1 195 ? 0.422 1.460 8.305 1.00 89.94 195 TRP A CA 1
ATOM 1485 C C . TRP A 1 195 ? 0.483 2.400 7.113 1.00 89.94 195 TRP A C 1
ATOM 1487 O O . TRP A 1 195 ? -0.291 2.285 6.164 1.00 89.94 195 TRP A O 1
ATOM 1497 N N . GLU A 1 196 ? 1.446 3.310 7.130 1.00 85.88 196 GLU A N 1
ATOM 1498 C CA . GLU A 1 196 ? 1.857 4.025 5.934 1.00 85.88 196 GLU A CA 1
ATOM 1499 C C . GLU A 1 196 ? 2.913 3.201 5.212 1.00 85.88 196 GLU A C 1
ATOM 1501 O O . GLU A 1 196 ? 3.988 2.908 5.743 1.00 85.88 196 GLU A O 1
ATOM 1506 N N . MET A 1 197 ? 2.607 2.823 3.977 1.00 84.06 197 MET A N 1
ATOM 1507 C CA . MET A 1 197 ? 3.613 2.232 3.116 1.00 84.06 197 MET A CA 1
ATOM 1508 C C . MET A 1 197 ? 4.523 3.329 2.592 1.00 84.06 197 MET A C 1
ATOM 1510 O O . MET A 1 197 ? 4.033 4.407 2.238 1.00 84.06 197 MET A O 1
ATOM 1514 N N . PRO A 1 198 ? 5.832 3.053 2.473 1.00 73.94 198 PRO A N 1
ATOM 1515 C CA . PRO A 1 198 ? 6.741 3.958 1.810 1.00 73.94 198 PRO A CA 1
ATOM 1516 C C . PRO A 1 198 ? 6.142 4.452 0.488 1.00 73.94 198 PRO A C 1
ATOM 1518 O O . PRO A 1 198 ? 5.791 3.676 -0.410 1.00 73.94 198 PRO A O 1
ATOM 1521 N N . TYR A 1 199 ? 5.985 5.768 0.396 1.00 68.75 199 TYR A N 1
ATOM 1522 C CA . TYR A 1 199 ? 5.441 6.413 -0.784 1.00 68.75 199 TYR A CA 1
ATOM 1523 C C . TYR A 1 199 ? 6.580 6.901 -1.660 1.00 68.75 199 TYR A C 1
ATOM 1525 O O . TYR A 1 199 ? 7.444 7.667 -1.227 1.00 68.75 199 TYR A O 1
ATOM 1533 N N . LYS A 1 200 ? 6.558 6.477 -2.919 1.00 66.12 200 LYS A N 1
ATOM 1534 C CA . LYS A 1 200 ? 7.421 7.028 -3.951 1.00 66.12 200 LYS A CA 1
ATOM 1535 C C . LYS A 1 200 ? 6.531 7.790 -4.932 1.00 66.12 200 LYS A C 1
ATOM 1537 O O . LYS A 1 200 ? 5.714 7.164 -5.613 1.00 66.12 200 LYS A O 1
ATOM 1542 N N . PRO A 1 201 ? 6.657 9.129 -5.009 1.00 62.47 201 PRO A N 1
ATOM 1543 C CA . PRO A 1 201 ? 5.892 9.922 -5.959 1.00 62.47 201 PRO A CA 1
ATOM 1544 C C . PRO A 1 201 ? 5.992 9.335 -7.369 1.00 62.47 201 PRO A C 1
ATOM 1546 O O . PRO A 1 201 ? 7.085 8.992 -7.815 1.00 62.47 201 PRO A O 1
ATOM 1549 N N . MET A 1 202 ? 4.850 9.227 -8.056 1.00 57.38 202 MET A N 1
ATOM 1550 C CA . MET A 1 202 ? 4.707 8.644 -9.403 1.00 57.38 202 MET A CA 1
ATOM 1551 C C . MET A 1 202 ? 4.893 7.118 -9.512 1.00 57.38 202 MET A C 1
ATOM 1553 O O . MET A 1 202 ? 4.822 6.591 -10.621 1.00 57.38 202 MET A O 1
ATOM 1557 N N . ASP A 1 203 ? 5.064 6.397 -8.400 1.00 66.94 203 ASP A N 1
ATOM 1558 C CA . ASP A 1 203 ? 5.325 4.952 -8.389 1.00 66.94 203 ASP A CA 1
ATOM 1559 C C . ASP A 1 203 ? 4.463 4.229 -7.337 1.00 66.94 203 ASP A C 1
ATOM 1561 O O . ASP A 1 203 ? 4.949 3.624 -6.383 1.00 66.94 203 ASP A O 1
ATOM 1565 N N . ILE A 1 204 ? 3.138 4.288 -7.522 1.00 71.62 204 ILE A N 1
ATOM 1566 C CA . ILE A 1 204 ? 2.171 3.584 -6.658 1.00 71.62 204 ILE A CA 1
ATOM 1567 C C . ILE A 1 204 ? 2.373 2.061 -6.680 1.00 71.62 204 ILE A C 1
ATOM 1569 O O . ILE A 1 204 ? 2.078 1.374 -5.706 1.00 71.62 204 ILE A O 1
ATOM 1573 N N . THR A 1 205 ? 2.915 1.526 -7.780 1.00 71.75 205 THR A N 1
ATOM 1574 C CA . THR A 1 205 ? 3.263 0.105 -7.895 1.00 71.75 205 THR A CA 1
ATOM 1575 C C . THR A 1 205 ? 4.275 -0.289 -6.831 1.00 71.75 205 THR A C 1
ATOM 1577 O O . THR A 1 205 ? 4.126 -1.335 -6.201 1.00 71.75 205 THR A O 1
ATOM 1580 N N . TRP A 1 206 ? 5.293 0.541 -6.605 1.00 74.25 206 TRP A N 1
ATOM 1581 C CA . TRP A 1 206 ? 6.258 0.275 -5.555 1.00 74.25 206 TRP A CA 1
ATOM 1582 C C . TRP A 1 206 ? 5.601 0.249 -4.174 1.00 74.25 206 TRP A C 1
ATOM 1584 O O . TRP A 1 206 ? 5.883 -0.661 -3.398 1.00 74.25 206 TRP A O 1
ATOM 1594 N N . SER A 1 207 ? 4.666 1.158 -3.890 1.00 76.38 207 SER A N 1
ATOM 1595 C CA . SER A 1 207 ? 3.913 1.136 -2.631 1.00 76.38 207 SER A CA 1
ATOM 1596 C C . SER A 1 207 ? 3.042 -0.125 -2.490 1.00 76.38 207 SER A C 1
A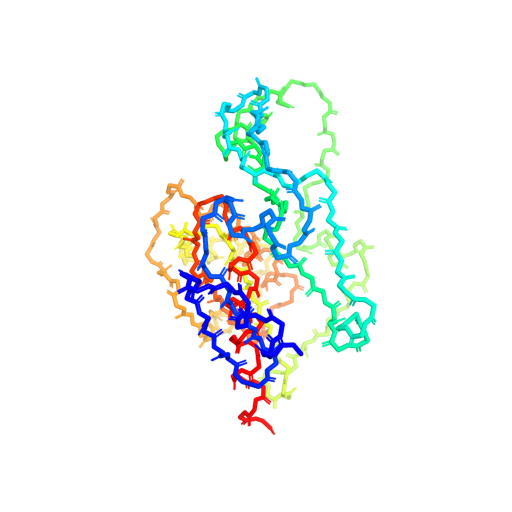TOM 1598 O O . SER A 1 207 ? 3.001 -0.704 -1.408 1.00 76.38 207 SER A O 1
ATOM 1600 N N . PHE A 1 208 ? 2.435 -0.635 -3.571 1.00 77.12 208 PHE A N 1
ATOM 1601 C CA . PHE A 1 208 ? 1.747 -1.938 -3.556 1.00 77.12 208 PHE A CA 1
ATOM 1602 C C . PHE A 1 208 ? 2.698 -3.122 -3.343 1.00 77.12 208 PHE A C 1
ATOM 1604 O O . PHE A 1 208 ? 2.343 -4.077 -2.652 1.00 77.12 208 PHE A O 1
ATOM 1611 N N . LEU A 1 209 ? 3.909 -3.073 -3.903 1.00 77.81 209 LEU A N 1
ATOM 1612 C CA . LEU A 1 209 ? 4.936 -4.084 -3.655 1.00 77.81 209 LEU A CA 1
ATOM 1613 C C . LEU A 1 209 ? 5.369 -4.074 -2.185 1.00 77.81 209 LEU A C 1
ATOM 1615 O O . LEU A 1 209 ? 5.464 -5.138 -1.577 1.00 77.81 209 LEU A O 1
ATOM 1619 N N . GLN A 1 210 ? 5.606 -2.890 -1.608 1.00 81.94 210 GLN A N 1
ATOM 1620 C CA . GLN A 1 210 ? 5.922 -2.758 -0.183 1.00 81.94 210 GLN A CA 1
ATOM 1621 C C . GLN A 1 210 ? 4.781 -3.301 0.677 1.00 81.94 210 GLN A C 1
ATOM 1623 O O . GLN A 1 210 ? 5.035 -4.116 1.556 1.00 81.94 210 GLN A O 1
ATOM 1628 N N . PHE A 1 211 ? 3.533 -2.946 0.359 1.00 82.50 211 PHE A N 1
ATOM 1629 C CA . PHE A 1 211 ? 2.359 -3.483 1.043 1.00 82.50 211 PHE A CA 1
ATOM 1630 C C . PHE A 1 211 ? 2.284 -5.008 0.966 1.00 82.50 211 PHE A C 1
ATOM 1632 O O . PHE A 1 211 ? 2.088 -5.675 1.977 1.00 82.50 211 PHE A O 1
ATOM 1639 N N . THR A 1 212 ? 2.470 -5.575 -0.224 1.00 81.12 212 THR A N 1
ATOM 1640 C CA . THR A 1 212 ? 2.367 -7.025 -0.404 1.00 81.12 212 THR A CA 1
ATOM 1641 C C . THR A 1 212 ? 3.471 -7.751 0.356 1.00 81.12 212 THR A C 1
ATOM 1643 O O . THR A 1 212 ? 3.198 -8.753 1.009 1.00 81.12 212 THR A O 1
ATOM 1646 N N . ASN A 1 213 ? 4.703 -7.235 0.328 1.00 81.31 213 ASN A N 1
ATOM 1647 C CA . ASN A 1 213 ? 5.787 -7.781 1.140 1.00 81.31 213 ASN A CA 1
ATOM 1648 C C . ASN A 1 213 ? 5.462 -7.664 2.633 1.00 81.31 213 ASN A C 1
ATOM 1650 O O . ASN A 1 213 ? 5.558 -8.661 3.335 1.00 81.31 213 ASN A O 1
ATOM 1654 N N . PHE A 1 214 ? 4.986 -6.509 3.096 1.00 83.50 214 PHE A N 1
ATOM 1655 C CA . PHE A 1 214 ? 4.580 -6.306 4.485 1.00 83.50 214 PHE A CA 1
ATOM 1656 C C . PHE A 1 214 ? 3.528 -7.333 4.941 1.00 83.50 214 PHE A C 1
ATOM 1658 O O . PHE A 1 214 ? 3.710 -7.987 5.966 1.00 83.50 214 PHE A O 1
ATOM 1665 N N . VAL A 1 215 ? 2.462 -7.542 4.155 1.00 80.62 215 VAL A N 1
ATOM 1666 C CA . VAL A 1 215 ? 1.416 -8.532 4.472 1.00 80.62 215 VAL A CA 1
ATOM 1667 C C . VAL A 1 215 ? 1.989 -9.942 4.518 1.00 80.62 215 VAL A C 1
ATOM 1669 O O . VAL A 1 215 ? 1.677 -10.699 5.432 1.00 80.62 215 VAL A O 1
ATOM 1672 N N . LEU A 1 216 ? 2.840 -10.301 3.556 1.00 79.81 216 LEU A N 1
ATOM 1673 C CA . LEU A 1 216 ? 3.481 -11.611 3.551 1.00 79.81 216 LEU A CA 1
ATOM 1674 C C . LEU A 1 216 ? 4.454 -11.776 4.732 1.00 79.81 216 LEU A C 1
ATOM 1676 O O . LEU A 1 216 ? 4.694 -12.896 5.148 1.00 79.81 216 LEU A O 1
ATOM 1680 N N . GLU A 1 217 ? 5.077 -10.707 5.241 1.00 79.88 217 GLU A N 1
ATOM 1681 C CA . GLU A 1 217 ? 5.983 -10.738 6.414 1.00 79.88 217 GLU A CA 1
ATOM 1682 C C . GLU A 1 217 ? 5.163 -11.038 7.663 1.00 79.88 217 GLU A C 1
ATOM 1684 O O . GLU A 1 217 ? 5.398 -12.024 8.346 1.00 79.88 217 GLU A O 1
ATOM 1689 N N . LYS A 1 218 ? 4.126 -10.231 7.891 1.00 72.75 218 LYS A N 1
ATOM 1690 C CA . LYS A 1 218 ? 3.234 -10.363 9.045 1.00 72.75 218 LYS A CA 1
ATOM 1691 C C . LYS A 1 218 ? 2.419 -11.659 9.026 1.00 72.75 218 LYS A C 1
ATOM 1693 O O . LYS A 1 218 ? 2.021 -12.136 10.081 1.00 72.75 218 LYS A O 1
ATOM 1698 N N . GLY A 1 219 ? 2.130 -12.200 7.842 1.00 65.62 219 GLY A N 1
ATOM 1699 C CA . GLY A 1 219 ? 1.360 -13.432 7.670 1.00 65.62 219 GLY A CA 1
ATOM 1700 C C . GLY A 1 219 ? 2.161 -14.724 7.853 1.00 65.62 219 GLY A C 1
ATOM 1701 O O . GLY A 1 219 ? 1.544 -15.771 7.992 1.00 65.62 219 GLY A O 1
ATOM 1702 N N . GLU A 1 220 ? 3.498 -14.675 7.844 1.00 55.56 220 GLU A N 1
ATOM 1703 C CA . GLU A 1 220 ? 4.360 -15.841 8.112 1.00 55.56 220 GLU A CA 1
ATOM 1704 C C . GLU A 1 220 ? 4.586 -16.075 9.626 1.00 55.56 220 GLU A C 1
ATOM 1706 O O . GLU A 1 220 ? 5.048 -17.149 10.007 1.00 55.56 220 GLU A O 1
ATOM 1711 N N . ASP A 1 221 ? 4.207 -15.117 10.485 1.00 47.66 221 ASP A N 1
ATOM 1712 C CA . ASP A 1 221 ? 4.320 -15.178 11.956 1.00 47.66 221 ASP A CA 1
ATOM 1713 C C . ASP A 1 221 ? 3.072 -15.762 12.672 1.00 47.66 221 ASP A C 1
ATOM 1715 O O . ASP A 1 221 ? 3.021 -15.779 13.907 1.00 47.66 221 ASP A O 1
ATOM 1719 N N . GLY A 1 222 ? 2.047 -16.201 11.928 1.00 37.06 222 GLY A N 1
ATOM 1720 C CA . GLY A 1 222 ? 0.794 -16.776 12.452 1.00 37.06 222 GLY A CA 1
ATOM 1721 C C . GLY A 1 222 ? 0.575 -18.219 12.024 1.00 37.06 222 GLY A C 1
ATOM 1722 O O . GLY A 1 222 ? -0.029 -18.966 12.826 1.00 37.06 222 GLY A O 1
#

Radius of gyration: 22.07 Å; chains: 1; bounding box: 53×46×53 Å